Protein AF-0000000078449073 (afdb_homodimer)

Nearest PDB structures (foldseek):
  8bws-assembly1_K  TM=9.221E-01  e=4.649E-08  Saccharomyces cerevisiae S288C
  6eu2-assembly1_K  TM=9.081E-01  e=1.543E-07  Saccharomyces cerevisiae S288C
  8tvx-assembly1_K  TM=9.411E-01  e=9.979E-07  Saccharomyces cerevisiae
  7oqy-assembly1_L  TM=9.062E-01  e=1.393E-06  Sulfolobus acidocaldarius DSM 639
  2wb1-assembly1_L  TM=8.968E-01  e=6.897E-06  Saccharolobus shibatae

pLDDT: mean 88.58, std 10.98, range [42.53, 98.25]

Structure (mmCIF, N/CA/C/O backbone):
data_AF-0000000078449073-model_v1
#
loop_
_entity.id
_entity.type
_entity.pdbx_description
1 polymer 'RNA polymerase small subunit, putative'
#
loop_
_atom_site.group_PDB
_atom_site.id
_atom_site.type_symbol
_atom_site.label_atom_id
_atom_site.label_alt_id
_atom_site.label_comp_id
_atom_site.label_asym_id
_atom_site.label_entity_id
_atom_site.label_seq_id
_atom_site.pdbx_PDB_ins_code
_atom_site.Cartn_x
_atom_site.Cartn_y
_atom_site.Cartn_z
_atom_site.occupancy
_atom_site.B_iso_or_equiv
_atom_site.auth_seq_id
_atom_site.auth_comp_id
_atom_site.auth_asym_id
_atom_site.auth_atom_id
_atom_site.pdbx_PDB_model_num
ATOM 1 N N . MET A 1 1 ? 5.469 21.516 17.703 1 42.62 1 MET A N 1
ATOM 2 C CA . MET A 1 1 ? 4.168 22.062 17.312 1 42.62 1 MET A CA 1
ATOM 3 C C . MET A 1 1 ? 3.658 21.406 16.047 1 42.62 1 MET A C 1
ATOM 5 O O . MET A 1 1 ? 4.402 21.266 15.07 1 42.62 1 MET A O 1
ATOM 9 N N . SER A 1 2 ? 2.676 20.516 16.188 1 55.16 2 SER A N 1
ATOM 10 C CA . SER A 1 2 ? 2.01 19.812 15.094 1 55.16 2 SER A CA 1
ATOM 11 C C . SER A 1 2 ? 1.723 20.75 13.922 1 55.16 2 SER A C 1
ATOM 13 O O . SER A 1 2 ? 1.158 21.828 14.109 1 55.16 2 SER A O 1
ATOM 15 N N . ASP A 1 3 ? 2.572 20.734 12.914 1 66.94 3 ASP A N 1
ATOM 16 C CA . ASP A 1 3 ? 2.264 21.562 11.742 1 66.94 3 ASP A CA 1
ATOM 17 C C . ASP A 1 3 ? 0.777 21.484 11.406 1 66.94 3 ASP A C 1
ATOM 19 O O . ASP A 1 3 ? 0.223 20.406 11.219 1 66.94 3 ASP A O 1
ATOM 23 N N . SER A 1 4 ? 0.138 22.484 11.859 1 86.19 4 SER A N 1
ATOM 24 C CA . SER A 1 4 ? -1.3 22.609 11.641 1 86.19 4 SER A CA 1
ATOM 25 C C . SER A 1 4 ? -1.606 23 10.195 1 86.19 4 SER A C 1
ATOM 27 O O . SER A 1 4 ? -2.75 23.328 9.867 1 86.19 4 SER A O 1
ATOM 29 N N . SER A 1 5 ? -0.566 22.891 9.445 1 92.94 5 SER A N 1
ATOM 30 C CA . SE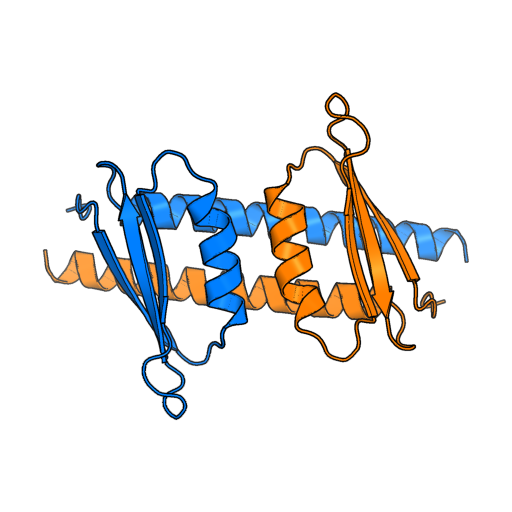R A 1 5 ? -0.738 23.344 8.07 1 92.94 5 SER A CA 1
ATOM 31 C C . SER A 1 5 ? -1.621 22.391 7.2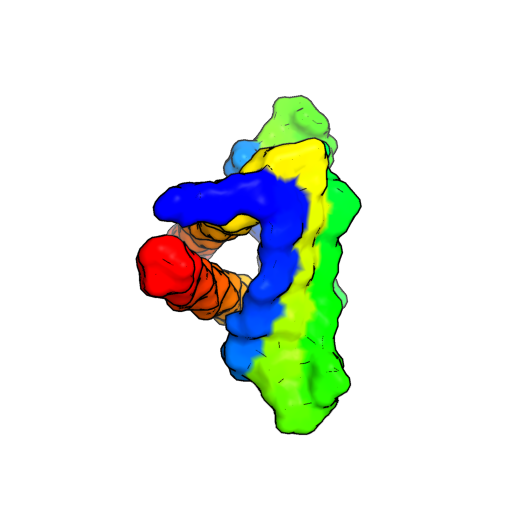73 1 92.94 5 SER A C 1
ATOM 33 O O . SER A 1 5 ? -1.45 21.172 7.348 1 92.94 5 SER A O 1
ATOM 35 N N . PRO A 1 6 ? -2.592 22.984 6.504 1 96.06 6 PRO A N 1
ATOM 36 C CA . PRO A 1 6 ? -3.404 22.156 5.617 1 96.06 6 PRO A CA 1
ATOM 37 C C . PRO A 1 6 ? -2.68 21.781 4.324 1 96.06 6 PRO A C 1
ATOM 39 O O . PRO A 1 6 ? -3.273 21.172 3.434 1 96.06 6 PRO A O 1
ATOM 42 N N . ASN A 1 7 ? -1.461 22.188 4.199 1 95.06 7 ASN A N 1
ATOM 43 C CA . ASN A 1 7 ? -0.63 21.906 3.029 1 95.06 7 ASN A CA 1
ATOM 44 C C . ASN A 1 7 ? 0.728 21.344 3.428 1 95.06 7 ASN A C 1
ATOM 46 O O . ASN A 1 7 ? 1.319 21.766 4.422 1 95.06 7 ASN A O 1
ATOM 50 N N . ILE A 1 8 ? 1.134 20.391 2.746 1 92.56 8 ILE A N 1
ATOM 51 C CA . ILE A 1 8 ? 2.5 19.906 2.898 1 92.56 8 ILE A CA 1
ATOM 52 C C . ILE A 1 8 ? 3.049 19.469 1.542 1 92.56 8 ILE A C 1
ATOM 54 O O . ILE A 1 8 ? 2.289 19.062 0.661 1 92.56 8 ILE A O 1
ATOM 58 N N . THR A 1 9 ? 4.336 19.656 1.316 1 91.5 9 THR A N 1
ATOM 59 C CA . THR A 1 9 ? 5.113 19.141 0.195 1 91.5 9 THR A CA 1
ATOM 60 C C . THR A 1 9 ? 6.398 18.484 0.687 1 91.5 9 THR A C 1
ATOM 62 O O . THR A 1 9 ? 7.059 19 1.596 1 91.5 9 THR A O 1
ATOM 65 N N . PHE A 1 10 ? 6.68 17.359 0.18 1 90.38 10 PHE A N 1
ATOM 66 C CA . PHE A 1 10 ? 7.914 16.672 0.528 1 90.38 10 PHE A CA 1
ATOM 67 C C . PHE A 1 10 ? 8.414 15.836 -0.645 1 90.38 10 PHE A C 1
ATOM 69 O O . PHE A 1 10 ? 7.691 15.625 -1.619 1 90.38 10 PHE A O 1
ATOM 76 N N . SER A 1 11 ? 9.688 15.406 -0.574 1 88.75 11 SER A N 1
ATOM 77 C CA . SER A 1 11 ? 10.312 14.68 -1.673 1 88.75 11 SER A CA 1
ATOM 78 C C . SER A 1 11 ? 10.688 13.266 -1.254 1 88.75 11 SER A C 1
ATOM 80 O O . SER A 1 11 ? 11 13.016 -0.086 1 88.75 11 SER A O 1
ATOM 82 N N . ILE A 1 12 ? 10.617 12.422 -2.182 1 88.19 12 ILE A N 1
ATOM 83 C CA . ILE A 1 12 ? 11.039 11.039 -2.002 1 88.19 12 ILE A CA 1
ATOM 84 C C . ILE A 1 12 ? 12.039 10.656 -3.096 1 88.19 12 ILE A C 1
ATOM 86 O O . ILE A 1 12 ? 11.844 10.992 -4.266 1 88.19 12 ILE A O 1
ATOM 90 N N . GLU A 1 13 ? 13.023 9.922 -2.619 1 82.06 13 GLU A N 1
ATOM 91 C CA . GLU A 1 13 ? 14.07 9.539 -3.559 1 82.06 13 GLU A CA 1
ATOM 92 C C . GLU A 1 13 ? 13.836 8.133 -4.105 1 82.06 13 GLU A C 1
ATOM 94 O O . GLU A 1 13 ? 13.312 7.266 -3.404 1 82.06 13 GLU A O 1
ATOM 99 N N . ASN A 1 14 ? 14.273 7.906 -5.414 1 72.12 14 ASN A N 1
ATOM 100 C CA . ASN A 1 14 ? 14.453 6.609 -6.059 1 72.12 14 ASN A CA 1
ATOM 101 C C . ASN A 1 14 ? 13.125 5.871 -6.215 1 72.12 14 ASN A C 1
ATOM 103 O O . ASN A 1 14 ? 13.055 4.656 -6.023 1 72.12 14 ASN A O 1
ATOM 107 N N . GLU A 1 15 ? 12.211 6.703 -6.324 1 67.56 15 GLU A N 1
ATOM 108 C CA . GLU A 1 15 ? 10.93 6.059 -6.617 1 67.56 15 GLU A CA 1
ATOM 109 C C . GLU A 1 15 ? 10.344 6.562 -7.934 1 67.56 15 GLU A C 1
ATOM 111 O O . GLU A 1 15 ? 10.68 7.66 -8.383 1 67.56 15 GLU A O 1
ATOM 116 N N . ASP A 1 16 ? 9.688 5.559 -8.578 1 76.69 16 ASP A N 1
ATOM 117 C CA . ASP A 1 16 ? 9.047 5.961 -9.828 1 76.69 16 ASP A CA 1
ATOM 118 C C . ASP A 1 16 ? 7.582 6.328 -9.594 1 76.69 16 ASP A C 1
ATOM 120 O O . ASP A 1 16 ? 7.18 6.609 -8.469 1 76.69 16 ASP A O 1
ATOM 124 N N . HIS A 1 17 ? 6.879 6.328 -10.711 1 87.06 17 HIS A N 1
ATOM 125 C CA . HIS A 1 17 ? 5.508 6.824 -10.781 1 87.06 17 HIS A CA 1
ATOM 126 C C . HIS A 1 17 ? 4.551 5.902 -10.031 1 87.06 17 HIS A C 1
ATOM 128 O O . HIS A 1 17 ? 3.496 6.34 -9.562 1 87.06 17 HIS A O 1
ATOM 134 N N . THR A 1 18 ? 5.043 4.703 -9.695 1 88.75 18 THR A N 1
ATOM 135 C CA . THR A 1 18 ? 4.156 3.734 -9.055 1 88.75 18 THR A CA 1
ATOM 136 C C . THR A 1 18 ? 3.826 4.16 -7.629 1 88.75 18 THR A C 1
ATOM 138 O O . THR A 1 18 ? 2.66 4.152 -7.23 1 88.75 18 THR A O 1
ATOM 141 N N . LEU A 1 19 ? 4.816 4.586 -6.867 1 91.69 19 LEU A N 1
ATOM 142 C CA . LEU A 1 19 ? 4.613 5.055 -5.5 1 91.69 19 LEU A CA 1
ATOM 143 C C . LEU A 1 19 ? 3.672 6.258 -5.477 1 91.69 19 LEU A C 1
ATOM 145 O O . LEU A 1 19 ? 2.746 6.309 -4.664 1 91.69 19 LEU A O 1
ATOM 149 N N . GLY A 1 20 ? 3.934 7.246 -6.312 1 92.69 20 GLY A N 1
ATOM 150 C CA . GLY A 1 20 ? 3.078 8.422 -6.406 1 92.69 20 GLY A CA 1
ATOM 151 C C . GLY A 1 20 ? 1.626 8.078 -6.684 1 92.69 20 GLY A C 1
ATOM 152 O O . GLY A 1 20 ? 0.722 8.633 -6.059 1 92.69 20 GLY A O 1
ATOM 153 N N . ASN A 1 21 ? 1.421 7.105 -7.629 1 93.38 21 ASN A N 1
ATOM 154 C CA . ASN A 1 21 ? 0.076 6.688 -8.008 1 93.38 21 ASN A CA 1
ATOM 155 C C . ASN A 1 21 ? -0.644 5.992 -6.855 1 93.38 21 ASN A C 1
ATOM 157 O O . ASN A 1 21 ? -1.841 6.199 -6.652 1 93.38 21 ASN A O 1
ATOM 161 N N . VAL A 1 22 ? 0.025 5.141 -6.133 1 94.94 22 VAL A N 1
ATOM 162 C CA . VAL A 1 22 ? -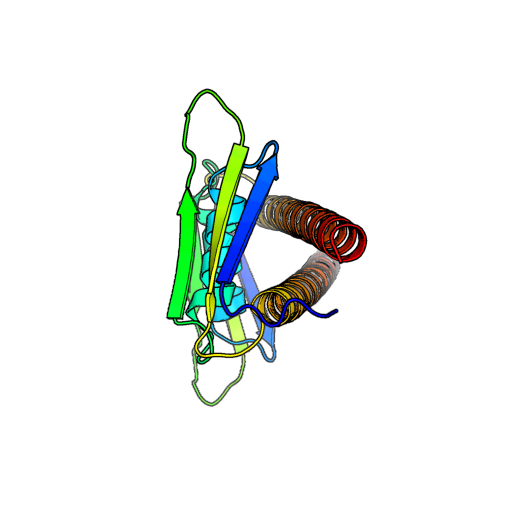0.558 4.453 -4.984 1 94.94 22 VAL A CA 1
ATOM 163 C C . VAL A 1 22 ? -1.034 5.477 -3.957 1 94.94 22 VAL A C 1
ATOM 165 O O . VAL A 1 22 ? -2.172 5.406 -3.486 1 94.94 22 VAL A O 1
ATOM 168 N N . LEU A 1 23 ? -0.193 6.41 -3.627 1 94.62 23 LEU A N 1
ATOM 169 C CA . LEU A 1 23 ? -0.534 7.441 -2.65 1 94.62 23 LEU A CA 1
ATOM 170 C C . LEU A 1 23 ? -1.722 8.273 -3.127 1 94.62 23 LEU A C 1
ATOM 172 O O . LEU A 1 23 ? -2.627 8.57 -2.348 1 94.62 23 LEU A O 1
ATOM 176 N N . ARG A 1 24 ? -1.622 8.664 -4.344 1 94.56 24 ARG A N 1
ATOM 177 C CA . ARG A 1 24 ? -2.723 9.445 -4.898 1 94.56 24 ARG A CA 1
ATOM 178 C C . ARG A 1 24 ? -4.047 8.695 -4.766 1 94.56 24 ARG A C 1
ATOM 180 O O . ARG A 1 24 ? -5.066 9.289 -4.41 1 94.56 24 ARG A O 1
ATOM 187 N N . THR A 1 25 ? -4.117 7.414 -5.016 1 94.44 25 THR A N 1
ATOM 188 C CA . THR A 1 25 ? -5.301 6.57 -4.906 1 94.44 25 THR A CA 1
ATOM 189 C C . THR A 1 25 ? -5.863 6.613 -3.488 1 94.44 25 THR A C 1
ATOM 191 O O . THR A 1 25 ? -7.082 6.668 -3.301 1 94.44 25 THR A O 1
ATOM 194 N N . LEU A 1 26 ? -5.023 6.594 -2.494 1 95.38 26 LEU A N 1
ATOM 195 C CA . LEU A 1 26 ? -5.449 6.617 -1.1 1 95.38 26 LEU A CA 1
ATOM 196 C C . LEU A 1 26 ? -6.035 7.977 -0.733 1 95.38 26 LEU A C 1
ATOM 198 O O . LEU A 1 26 ? -7.055 8.047 -0.043 1 95.38 26 LEU A O 1
ATOM 202 N N . LEU A 1 27 ? -5.41 9.023 -1.213 1 96.69 27 LEU A N 1
ATOM 203 C CA . LEU A 1 27 ? -5.711 10.375 -0.754 1 96.69 27 LEU A CA 1
ATOM 204 C C . LEU A 1 27 ? -6.953 10.922 -1.45 1 96.69 27 LEU A C 1
ATOM 206 O O . LEU A 1 27 ? -7.77 11.594 -0.825 1 96.69 27 LEU A O 1
ATOM 210 N N . VAL A 1 28 ? -7.125 10.625 -2.689 1 94.62 28 VAL A N 1
ATOM 211 C CA . VAL A 1 28 ? -8.203 11.211 -3.482 1 94.62 28 VAL A CA 1
ATOM 212 C C . VAL A 1 28 ? -9.547 10.633 -3.043 1 94.62 28 VAL A C 1
ATOM 214 O O . VAL A 1 28 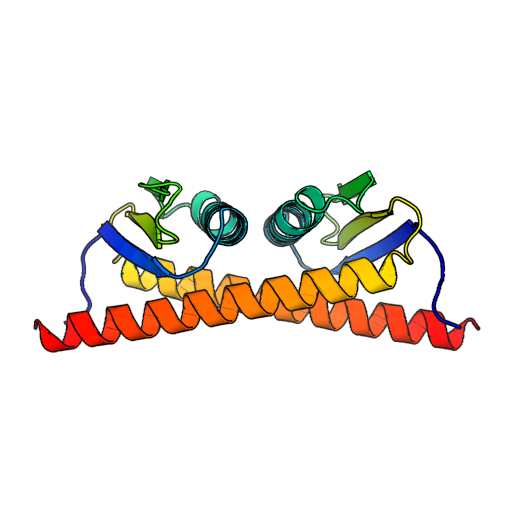? -10.594 11.211 -3.322 1 94.62 28 VAL A O 1
ATOM 217 N N . GLU A 1 29 ? -9.562 9.562 -2.393 1 90.88 29 GLU A N 1
ATOM 218 C CA . GLU A 1 29 ? -10.789 8.938 -1.911 1 90.88 29 GLU A CA 1
ATOM 219 C C . GLU A 1 29 ? -11.242 9.555 -0.592 1 90.88 29 GLU A C 1
ATOM 221 O O . GLU A 1 29 ? -12.328 9.25 -0.096 1 90.88 29 GLU A O 1
ATOM 226 N N . ARG A 1 30 ? -10.516 10.414 -0.013 1 95.12 30 ARG A N 1
ATOM 227 C CA . ARG A 1 30 ? -10.82 11.008 1.284 1 95.12 30 ARG A CA 1
ATOM 228 C C . ARG A 1 30 ? -11.617 12.305 1.121 1 95.12 30 ARG A C 1
ATOM 230 O O . ARG A 1 30 ? -11.328 13.102 0.228 1 95.12 30 ARG A O 1
ATOM 237 N N . ASP A 1 31 ? -12.547 12.477 1.969 1 96.31 31 ASP A N 1
ATOM 238 C CA . ASP A 1 31 ? -13.383 13.672 1.939 1 96.31 31 ASP A CA 1
ATOM 239 C C . ASP A 1 31 ? -12.641 14.883 2.508 1 96.31 31 ASP A C 1
ATOM 241 O O . ASP A 1 31 ? -13.023 16.031 2.262 1 96.31 31 ASP A O 1
ATOM 245 N N . ASP A 1 32 ? -11.586 14.688 3.273 1 97.38 32 ASP A N 1
ATOM 246 C CA . ASP A 1 32 ? -10.875 15.781 3.914 1 97.38 32 ASP A CA 1
ATOM 247 C C . ASP A 1 32 ? -9.664 16.219 3.08 1 97.38 32 ASP A C 1
ATOM 249 O O . ASP A 1 32 ? -8.828 17 3.543 1 97.38 32 ASP A O 1
ATOM 253 N N . VAL A 1 33 ? -9.609 15.766 1.832 1 98.12 33 VAL A N 1
ATOM 254 C CA . VAL A 1 33 ? -8.516 16.125 0.937 1 98.12 33 VAL A CA 1
ATOM 255 C C . VAL A 1 33 ? -9.047 16.953 -0.223 1 98.12 33 VAL A C 1
ATOM 257 O O . VAL A 1 33 ? -10.016 16.578 -0.881 1 98.12 33 VAL A O 1
ATOM 260 N N . VAL A 1 34 ? -8.477 18.141 -0.388 1 98 34 VAL A N 1
ATOM 261 C CA . VAL A 1 34 ? -8.82 19.031 -1.484 1 98 34 VAL A CA 1
ATOM 262 C C . VAL A 1 34 ? -8.008 18.672 -2.727 1 98 34 VAL A C 1
ATOM 264 O O . VAL A 1 34 ? -8.555 18.625 -3.834 1 98 34 VAL A O 1
ATOM 267 N N . PHE A 1 35 ? -6.746 18.422 -2.559 1 97.81 35 PHE A N 1
ATOM 268 C CA . PHE A 1 35 ? -5.828 18.125 -3.646 1 97.81 35 PHE A CA 1
ATOM 269 C C . PHE A 1 35 ? -4.738 17.156 -3.178 1 97.81 35 PHE A C 1
ATOM 271 O O . PHE A 1 35 ? -4.238 17.281 -2.057 1 97.81 35 PHE A O 1
ATOM 278 N N . ALA A 1 36 ? -4.398 16.188 -4.02 1 97.44 36 ALA A N 1
ATOM 279 C CA . ALA A 1 36 ? -3.238 15.32 -3.871 1 97.44 36 ALA A CA 1
ATOM 280 C C . ALA A 1 36 ? -2.604 15.016 -5.223 1 97.44 36 ALA A C 1
ATOM 282 O O . ALA A 1 36 ? -3.291 14.602 -6.16 1 97.44 36 ALA A O 1
ATOM 283 N N . GLY A 1 37 ? -1.318 15.234 -5.348 1 94.88 37 GLY A N 1
ATOM 284 C CA . GLY A 1 37 ? -0.605 14.969 -6.586 1 94.88 37 GLY A CA 1
ATOM 285 C C . GLY A 1 37 ? 0.881 14.742 -6.383 1 94.88 37 GLY A C 1
ATOM 286 O O . GLY A 1 37 ? 1.379 14.828 -5.262 1 94.88 37 GLY A O 1
ATOM 287 N N . TYR A 1 38 ? 1.47 14.211 -7.422 1 93.31 38 TYR A N 1
ATOM 288 C CA . TYR A 1 38 ? 2.918 14.047 -7.434 1 93.31 38 TYR A CA 1
ATOM 289 C C . TYR A 1 38 ? 3.51 14.477 -8.766 1 93.31 38 TYR A C 1
ATOM 291 O O . TYR A 1 38 ? 2.803 14.539 -9.773 1 93.31 38 TYR A O 1
ATOM 299 N N . SER A 1 39 ? 4.738 14.859 -8.672 1 90 39 SER A N 1
ATOM 300 C CA . SER A 1 39 ? 5.465 15.266 -9.867 1 90 39 SER A CA 1
ATOM 301 C C . SER A 1 39 ? 6.902 14.75 -9.844 1 90 39 SER A C 1
ATOM 303 O O . SER A 1 39 ? 7.453 14.492 -8.773 1 90 39 SER A O 1
ATOM 305 N N . VAL A 1 40 ? 7.379 14.461 -11.07 1 85.06 40 VAL A N 1
ATOM 306 C CA . VAL A 1 40 ? 8.781 14.133 -11.289 1 85.06 40 VAL A CA 1
ATOM 307 C C . VAL A 1 40 ? 9.453 15.227 -12.117 1 85.06 40 VAL A C 1
ATOM 309 O O . VAL A 1 40 ? 9.398 15.203 -13.352 1 85.06 40 VAL A O 1
ATOM 312 N N . PRO A 1 41 ? 9.961 16.172 -11.414 1 79.06 41 PRO A N 1
ATOM 313 C CA . PRO A 1 41 ? 10.438 17.375 -12.102 1 79.06 41 PRO A CA 1
ATOM 314 C C . PRO A 1 41 ? 11.461 17.062 -13.188 1 79.06 41 PRO A C 1
ATOM 316 O O . PRO A 1 41 ? 11.531 17.766 -14.195 1 79.06 41 PRO A O 1
ATOM 319 N N . HIS A 1 42 ? 12.367 16.109 -12.914 1 77.88 42 HIS A N 1
ATOM 320 C CA . HIS A 1 42 ? 13.367 15.828 -13.938 1 77.88 42 HIS A CA 1
ATOM 321 C C . HIS A 1 42 ? 13.508 14.328 -14.164 1 77.88 42 HIS A C 1
ATOM 323 O O . HIS A 1 42 ? 13.703 13.562 -13.219 1 77.88 42 HIS A O 1
ATOM 329 N N . PRO A 1 43 ? 13.398 13.961 -15.438 1 67.69 43 PRO A N 1
ATOM 330 C CA . PRO A 1 43 ? 13.539 12.539 -15.758 1 67.69 43 PRO A CA 1
ATOM 331 C C . PRO A 1 43 ? 14.875 11.961 -15.305 1 67.69 43 PRO A C 1
ATOM 333 O O . PRO A 1 43 ? 14.984 10.758 -15.055 1 67.69 43 PRO A O 1
ATOM 336 N N . MET A 1 44 ? 15.75 12.906 -15.219 1 74.81 44 MET A N 1
ATOM 337 C CA . MET A 1 44 ? 17.094 12.43 -14.883 1 74.81 44 MET A CA 1
ATOM 338 C C . MET A 1 44 ? 17.297 12.422 -13.375 1 74.81 44 MET A C 1
ATOM 340 O O . MET A 1 44 ? 18.312 11.906 -12.891 1 74.81 44 MET A O 1
ATOM 344 N N . GLN A 1 45 ? 16.484 13.102 -12.75 1 68.5 45 GLN A N 1
ATOM 345 C CA . GLN A 1 45 ? 16.562 13.102 -11.297 1 68.5 45 GLN A CA 1
ATOM 346 C C . GLN A 1 45 ? 15.492 12.211 -10.68 1 68.5 45 GLN A C 1
ATOM 348 O O . GLN A 1 45 ? 14.297 12.484 -10.805 1 68.5 45 GLN A O 1
ATOM 353 N N . PRO A 1 46 ? 15.969 11.195 -10.031 1 73.81 46 PRO A N 1
ATOM 354 C CA . PRO A 1 46 ? 15.016 10.227 -9.492 1 73.81 46 PRO A CA 1
ATOM 355 C C . PRO A 1 46 ? 14.312 10.719 -8.227 1 73.81 46 PRO A C 1
ATOM 357 O O . PRO A 1 46 ? 14.398 10.086 -7.18 1 73.81 46 PRO A O 1
ATOM 360 N N . GLU A 1 47 ? 13.969 12.031 -8.219 1 81.69 47 GLU A N 1
ATOM 361 C CA . GLU A 1 47 ? 13.211 12.5 -7.062 1 81.69 47 GLU A CA 1
ATOM 362 C C . GLU A 1 47 ? 11.758 12.789 -7.43 1 81.69 47 GLU A C 1
ATOM 364 O O . GLU A 1 47 ? 11.477 13.32 -8.508 1 81.69 47 GLU A O 1
ATOM 369 N N . MET A 1 48 ? 10.867 12.375 -6.547 1 89.31 48 MET A N 1
ATOM 370 C CA . MET A 1 48 ? 9.438 12.633 -6.699 1 89.31 48 MET A CA 1
ATOM 371 C C . MET A 1 48 ? 8.938 13.586 -5.617 1 89.31 48 MET A C 1
ATOM 373 O O . MET A 1 48 ? 9.234 13.398 -4.434 1 89.31 48 MET A O 1
ATOM 377 N N . ASN A 1 49 ? 8.281 14.68 -6.098 1 90.69 49 ASN A N 1
ATOM 378 C CA . ASN A 1 49 ? 7.656 15.602 -5.156 1 90.69 49 ASN A CA 1
ATOM 379 C C . ASN A 1 49 ? 6.18 15.273 -4.949 1 90.69 49 ASN A C 1
ATOM 381 O O . ASN A 1 49 ? 5.445 15.062 -5.918 1 90.69 49 ASN A O 1
ATOM 385 N N . ILE A 1 50 ? 5.84 15.195 -3.625 1 93.69 50 ILE A N 1
ATOM 386 C CA . ILE A 1 50 ? 4.461 14.898 -3.256 1 93.69 50 ILE A CA 1
ATOM 387 C C . ILE A 1 50 ? 3.826 16.125 -2.605 1 93.69 50 ILE A C 1
ATOM 389 O O . ILE A 1 50 ? 4.426 16.75 -1.727 1 93.69 50 ILE A O 1
ATOM 393 N N . ARG A 1 51 ? 2.629 16.484 -3.115 1 95 51 ARG A N 1
ATOM 394 C CA . ARG A 1 51 ? 1.876 17.609 -2.572 1 95 51 ARG A CA 1
ATOM 395 C C . ARG A 1 51 ? 0.5 17.172 -2.088 1 95 51 ARG A C 1
ATOM 397 O O . ARG A 1 51 ? -0.199 16.438 -2.783 1 95 51 ARG A O 1
ATOM 404 N N . ILE A 1 52 ? 0.152 17.609 -0.889 1 97.06 52 ILE A N 1
ATOM 405 C CA . ILE A 1 52 ? -1.146 17.297 -0.294 1 97.06 52 ILE A CA 1
ATOM 406 C C . ILE A 1 52 ? -1.778 18.578 0.241 1 97.06 52 ILE A C 1
ATOM 408 O O . ILE A 1 52 ? -1.115 19.375 0.915 1 97.06 52 ILE A O 1
ATOM 412 N N . GLN A 1 53 ? -2.996 18.797 -0.119 1 98.25 53 GLN A N 1
ATOM 413 C CA . GLN A 1 53 ? -3.801 19.891 0.417 1 98.25 53 GLN A CA 1
ATOM 414 C C . GLN A 1 53 ? -5.102 19.359 1.024 1 98.25 53 GLN A C 1
ATOM 416 O O . GLN A 1 53 ? -5.809 18.578 0.402 1 98.25 53 GLN A O 1
ATOM 421 N N . THR A 1 54 ? -5.359 19.797 2.297 1 98.06 54 THR A N 1
ATOM 422 C CA . THR A 1 54 ? -6.551 19.312 2.99 1 98.06 54 THR A CA 1
ATOM 423 C C . THR A 1 54 ? -7.594 20.438 3.1 1 98.06 54 THR A C 1
ATOM 425 O O . THR A 1 54 ? -7.355 21.562 2.662 1 98.06 54 THR A O 1
ATOM 428 N N . THR A 1 55 ? -8.859 20.078 3.578 1 98.06 55 THR A N 1
ATOM 429 C CA . THR A 1 55 ? -9.953 21.031 3.783 1 98.06 55 THR A CA 1
ATOM 430 C C . THR A 1 55 ? -9.742 21.828 5.062 1 98.06 55 THR A C 1
ATOM 432 O O . THR A 1 55 ? -10.516 22.734 5.371 1 9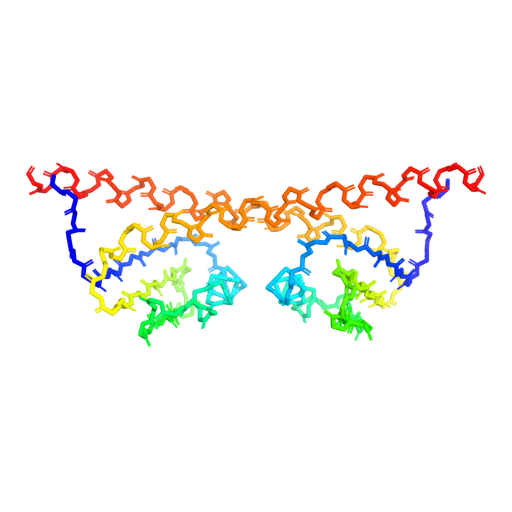8.06 55 THR A O 1
ATOM 435 N N . GLY A 1 56 ? -8.727 21.609 5.816 1 97 56 GLY A N 1
ATOM 436 C CA . GLY A 1 56 ? -8.477 22.344 7.055 1 97 56 GLY A CA 1
ATOM 437 C C . GLY A 1 56 ? -7.645 21.562 8.047 1 97 56 GLY A C 1
ATOM 438 O O . GLY A 1 56 ? -6.859 22.141 8.805 1 97 56 GLY A O 1
ATOM 439 N N . GLN A 1 57 ? -7.742 20.234 8.055 1 95.44 57 GLN A N 1
ATOM 440 C CA . GLN A 1 57 ? -6.973 19.375 8.945 1 95.44 57 GLN A CA 1
ATOM 441 C C . GLN A 1 57 ? -5.484 19.438 8.617 1 95.44 57 GLN A C 1
ATOM 443 O O . GLN A 1 57 ? -5.105 19.594 7.453 1 95.44 57 GLN A O 1
ATOM 448 N N . PRO A 1 58 ? -4.672 19.328 9.688 1 95.25 58 PRO A N 1
ATOM 449 C CA . PRO A 1 58 ? -3.238 19.281 9.391 1 95.25 58 PRO A CA 1
ATOM 450 C C . PRO A 1 58 ? -2.885 18.203 8.359 1 95.25 58 PRO A C 1
ATOM 452 O O . PRO A 1 58 ? -3.227 17.031 8.539 1 95.25 58 PRO A O 1
ATOM 455 N N . ALA A 1 59 ? -2.221 18.594 7.305 1 95.44 59 ALA A N 1
ATOM 456 C CA . ALA A 1 59 ? -1.906 17.703 6.195 1 95.44 59 ALA A CA 1
ATOM 457 C C . ALA A 1 59 ? -1.021 16.547 6.66 1 95.44 59 ALA A C 1
ATOM 459 O O . ALA A 1 59 ? -1.136 15.43 6.156 1 95.44 59 ALA A O 1
ATOM 460 N N . VAL A 1 60 ? -0.164 16.812 7.594 1 94.06 60 VAL A N 1
ATOM 461 C CA . VAL A 1 60 ? 0.735 15.781 8.117 1 94.06 60 VAL A CA 1
ATOM 462 C C . VAL A 1 60 ? -0.075 14.68 8.789 1 94.06 60 VAL A C 1
ATOM 464 O O . VAL A 1 60 ? 0.276 13.5 8.695 1 94.06 60 VAL A O 1
ATOM 467 N N . GLU A 1 61 ? -1.088 15.008 9.438 1 94.75 61 GLU A N 1
ATOM 468 C CA . GLU A 1 61 ? -1.952 14.023 10.078 1 94.75 61 GLU A CA 1
ATOM 469 C C . GLU A 1 61 ? -2.711 13.195 9.047 1 94.75 61 GLU A C 1
ATOM 471 O O . GLU A 1 61 ? -2.859 11.984 9.203 1 94.75 61 GLU A O 1
ATOM 476 N N . VAL A 1 62 ? -3.18 13.844 8.078 1 96.25 62 VAL A N 1
ATOM 477 C CA . VAL A 1 62 ? -3.879 13.172 6.988 1 96.25 62 VAL A CA 1
ATOM 478 C C . VAL A 1 62 ? -2.934 12.188 6.305 1 96.25 62 VAL A C 1
ATOM 480 O O . VAL A 1 62 ? -3.322 11.055 5.988 1 96.25 62 VAL A O 1
ATOM 483 N N . PHE A 1 63 ? -1.678 12.617 6.102 1 95.88 63 PHE A N 1
ATOM 484 C CA . PHE A 1 63 ? -0.662 11.742 5.527 1 95.88 63 PHE A CA 1
ATOM 485 C C . PHE A 1 63 ? -0.42 10.531 6.422 1 95.88 63 PHE A C 1
ATOM 487 O O . PHE A 1 63 ? -0.396 9.398 5.945 1 95.88 63 PHE A O 1
ATOM 494 N N . SER A 1 64 ? -0.319 10.781 7.648 1 96 64 SER A N 1
ATOM 495 C CA . SER A 1 64 ? -0.09 9.711 8.609 1 96 64 SER A CA 1
ATOM 496 C C . SER A 1 64 ? -1.234 8.703 8.602 1 96 64 SER A C 1
ATOM 498 O O . SER A 1 64 ? -1.002 7.492 8.602 1 96 64 SER A O 1
ATOM 500 N N . GLN A 1 65 ? -2.42 9.141 8.617 1 96.25 65 GLN A N 1
ATOM 501 C CA . GLN A 1 65 ? -3.59 8.266 8.57 1 96.25 65 GLN A CA 1
ATOM 502 C C . GLN A 1 65 ? -3.613 7.453 7.277 1 96.25 65 GLN A C 1
ATOM 504 O O . GLN A 1 65 ? -3.934 6.262 7.297 1 96.25 65 GLN A O 1
ATOM 509 N N . SER A 1 66 ? -3.293 8.094 6.137 1 96.25 66 SER A N 1
ATOM 510 C CA . SER A 1 66 ? -3.268 7.418 4.844 1 96.25 66 SER A CA 1
ATOM 511 C C . SER A 1 66 ? -2.186 6.344 4.805 1 96.25 66 SER A C 1
ATOM 513 O O . SER A 1 66 ? -2.369 5.293 4.188 1 96.25 66 SER A O 1
ATOM 515 N N . LEU A 1 67 ? -1.077 6.594 5.418 1 95.62 67 LEU A N 1
ATOM 516 C CA . LEU A 1 67 ? -0.034 5.582 5.547 1 95.62 67 LEU A CA 1
ATOM 517 C C . LEU A 1 67 ? -0.533 4.387 6.352 1 95.62 67 LEU A C 1
ATOM 519 O O . LEU A 1 67 ? -0.248 3.236 6.008 1 95.62 67 LEU A O 1
ATOM 523 N N . GLY A 1 68 ? -1.21 4.648 7.434 1 96.06 68 GLY A N 1
ATOM 524 C CA . GLY A 1 68 ? -1.841 3.58 8.195 1 96.06 68 GLY A CA 1
ATOM 525 C C . GLY A 1 68 ? -2.787 2.736 7.359 1 96.06 68 GLY A C 1
ATOM 526 O O . GLY A 1 68 ? -2.785 1.509 7.465 1 96.06 68 GLY A O 1
ATOM 527 N N . ASP A 1 69 ? -3.615 3.42 6.566 1 95.06 69 ASP A N 1
ATOM 528 C CA . ASP A 1 69 ? -4.52 2.723 5.656 1 95.06 69 ASP A CA 1
ATOM 529 C C . ASP A 1 69 ? -3.746 1.824 4.695 1 95.06 69 ASP A C 1
ATOM 531 O O . ASP A 1 69 ? -4.168 0.7 4.414 1 95.06 69 ASP A O 1
ATOM 535 N N . LEU A 1 70 ? -2.688 2.336 4.16 1 95.94 70 LEU A N 1
ATOM 536 C CA . LEU A 1 70 ? -1.861 1.565 3.238 1 95.94 70 LEU A CA 1
ATOM 537 C C . LEU A 1 70 ? -1.298 0.323 3.92 1 95.94 70 LEU A C 1
ATOM 539 O O . LEU A 1 70 ? -1.269 -0.757 3.324 1 95.94 70 LEU A O 1
ATOM 543 N N . VAL A 1 71 ? -0.836 0.417 5.137 1 95.81 71 VAL A N 1
ATOM 544 C CA . VAL A 1 71 ? -0.323 -0.713 5.902 1 95.81 71 VAL A CA 1
ATOM 545 C C . VAL A 1 71 ? -1.424 -1.755 6.09 1 95.81 71 VAL A C 1
ATOM 547 O O . VAL A 1 71 ? -1.183 -2.955 5.941 1 95.81 71 VAL A O 1
ATOM 550 N N . GLU A 1 72 ? -2.566 -1.352 6.402 1 94.81 72 GLU A N 1
ATOM 551 C CA . GLU A 1 72 ? -3.695 -2.264 6.562 1 94.81 72 GLU A CA 1
ATOM 552 C C . GLU A 1 72 ? -4.004 -2.992 5.262 1 94.81 72 GLU A C 1
ATOM 554 O O . GLU A 1 72 ? -4.32 -4.184 5.27 1 94.81 72 GLU A O 1
ATOM 559 N N . ILE A 1 73 ? -4.02 -2.223 4.195 1 94.19 73 ILE A N 1
ATOM 560 C CA . ILE A 1 73 ? -4.219 -2.826 2.883 1 94.19 73 ILE A CA 1
ATOM 561 C C . ILE A 1 73 ? -3.154 -3.893 2.639 1 94.19 73 ILE A C 1
ATOM 563 O O . ILE A 1 73 ? -3.471 -5.012 2.229 1 94.19 73 ILE A O 1
ATOM 567 N N . CYS A 1 74 ? -1.971 -3.58 2.82 1 94.12 74 CYS A N 1
ATOM 568 C CA . CYS A 1 74 ? -0.862 -4.512 2.652 1 94.12 74 CYS A CA 1
ATOM 569 C C . CYS A 1 74 ? -1.071 -5.766 3.494 1 94.12 74 CYS A C 1
ATOM 571 O O . CYS A 1 74 ? -0.839 -6.879 3.023 1 94.12 74 CYS A O 1
ATOM 573 N N . ASP A 1 75 ? -1.417 -5.605 4.773 1 94.5 75 ASP A N 1
ATOM 574 C CA . ASP A 1 75 ? -1.67 -6.738 5.66 1 94.5 75 ASP A CA 1
ATOM 575 C C . ASP A 1 75 ? -2.789 -7.621 5.117 1 94.5 75 ASP A C 1
ATOM 577 O O . ASP A 1 75 ? -2.674 -8.852 5.125 1 94.5 75 ASP A O 1
ATOM 581 N N . THR A 1 76 ? -3.859 -7.043 4.727 1 94.69 76 THR A N 1
ATOM 582 C CA . THR A 1 76 ? -5.004 -7.773 4.191 1 94.69 76 THR A CA 1
ATOM 583 C C . THR A 1 76 ? -4.598 -8.602 2.973 1 94.69 76 THR A C 1
ATOM 585 O O . THR A 1 76 ? -4.957 -9.773 2.863 1 94.69 76 THR A O 1
ATOM 588 N N . LEU A 1 77 ? -3.832 -7.969 2.008 1 94 77 LEU A N 1
ATOM 589 C CA . LEU A 1 77 ? -3.375 -8.656 0.806 1 94 77 LEU A CA 1
ATOM 590 C C . LEU A 1 77 ? -2.42 -9.789 1.159 1 94 77 LEU A C 1
ATOM 592 O O . LEU A 1 77 ? -2.467 -10.859 0.549 1 94 77 LEU A O 1
ATOM 596 N N . THR A 1 78 ? -1.553 -9.555 2.074 1 94.19 78 THR A N 1
ATOM 597 C CA . THR A 1 78 ? -0.618 -10.578 2.527 1 94.19 78 THR A CA 1
ATOM 598 C C . THR A 1 78 ? -1.365 -11.773 3.111 1 94.19 78 THR A C 1
ATOM 600 O O . THR A 1 78 ? -1.036 -12.93 2.816 1 94.19 78 THR A O 1
ATOM 603 N N . ASP A 1 79 ? -2.354 -11.508 3.883 1 93.88 79 ASP A N 1
ATOM 604 C CA . ASP A 1 79 ? -3.172 -12.57 4.465 1 93.88 79 ASP A CA 1
ATOM 605 C C . ASP A 1 79 ? -3.912 -13.352 3.381 1 93.88 79 ASP A C 1
ATOM 607 O O . ASP A 1 79 ? -4.008 -14.578 3.451 1 93.88 79 ASP A O 1
ATOM 611 N N . ALA A 1 80 ? -4.477 -12.664 2.426 1 88.44 80 ALA A N 1
ATOM 612 C CA . ALA A 1 80 ? -5.168 -13.297 1.305 1 88.44 80 ALA A CA 1
ATOM 613 C C . ALA A 1 80 ? -4.223 -14.195 0.511 1 88.44 80 ALA A C 1
ATOM 615 O O . ALA A 1 80 ? -4.613 -15.273 0.066 1 88.44 80 ALA A O 1
ATOM 616 N N . PHE A 1 81 ? -3.039 -13.781 0.398 1 91.12 81 PHE A N 1
ATOM 617 C CA . PHE A 1 81 ? -2.027 -14.57 -0.301 1 91.12 81 PHE A CA 1
ATOM 618 C C . PHE A 1 81 ? -1.715 -15.852 0.46 1 91.12 81 PHE A C 1
ATOM 620 O O . PHE A 1 81 ? -1.645 -16.922 -0.133 1 91.12 81 PHE A O 1
ATOM 627 N N . LYS A 1 82 ? -1.508 -15.711 1.627 1 92.31 82 LYS A N 1
ATOM 628 C CA . LYS A 1 82 ? -1.216 -16.875 2.457 1 92.31 82 LYS A CA 1
ATOM 629 C C . LYS A 1 82 ? -2.352 -17.891 2.393 1 92.31 82 LYS A C 1
ATOM 631 O O . LYS A 1 82 ? -2.105 -19.094 2.285 1 92.31 82 LYS A O 1
ATOM 636 N N . LYS A 1 83 ? -3.514 -17.406 2.457 1 88.31 83 LYS A N 1
ATOM 637 C CA . LYS A 1 83 ? -4.684 -18.281 2.371 1 88.31 83 LYS A CA 1
ATOM 638 C C . LYS A 1 83 ? -4.734 -19 1.025 1 88.31 83 LYS A C 1
ATOM 640 O O . LYS A 1 83 ? -5.027 -20.188 0.965 1 88.31 83 LYS A O 1
ATOM 645 N N . ALA A 1 84 ? -4.473 -18.266 -0.022 1 81.25 84 ALA A N 1
ATOM 646 C CA . ALA A 1 84 ? -4.473 -18.828 -1.368 1 81.25 84 ALA A CA 1
ATOM 647 C C . ALA A 1 84 ? -3.402 -19.906 -1.512 1 81.25 84 ALA A C 1
ATOM 649 O O . ALA A 1 84 ? -3.633 -20.938 -2.146 1 81.25 84 ALA A O 1
ATOM 650 N N . MET A 1 85 ? -2.291 -19.672 -0.968 1 86.88 85 MET A N 1
ATOM 651 C CA . MET A 1 85 ? -1.192 -20.641 -1.029 1 86.88 85 MET A CA 1
ATOM 652 C C . MET A 1 85 ? -1.521 -21.891 -0.23 1 86.88 85 MET A C 1
ATOM 654 O O . MET A 1 85 ? -1.199 -23 -0.652 1 86.88 85 MET A O 1
ATOM 658 N N . ASP A 1 86 ? -2.143 -21.672 0.833 1 87.06 86 ASP A N 1
ATOM 659 C CA . ASP A 1 86 ? -2.533 -22.812 1.669 1 87.06 86 ASP A CA 1
ATOM 660 C C . ASP A 1 86 ? -3.564 -23.688 0.962 1 87.06 86 ASP A C 1
ATOM 662 O O . ASP A 1 86 ? -3.496 -24.906 1.036 1 87.06 86 ASP A O 1
ATOM 666 N N . GLU A 1 87 ? -4.469 -23.047 0.332 1 80.44 87 GLU A N 1
ATOM 667 C CA . GLU A 1 87 ? -5.508 -23.766 -0.392 1 80.44 87 GLU A CA 1
ATOM 668 C C . GLU A 1 87 ? -4.926 -24.516 -1.594 1 80.44 87 GLU A C 1
ATOM 670 O O . GLU A 1 87 ? -5.363 -25.609 -1.92 1 80.44 87 GLU A O 1
ATOM 675 N N . ALA A 1 88 ? -4.031 -23.969 -2.256 1 78.12 88 ALA A N 1
ATOM 676 C CA . ALA A 1 88 ? -3.379 -24.578 -3.404 1 78.12 88 ALA A CA 1
ATOM 677 C C . ALA A 1 88 ? -2.535 -25.781 -2.975 1 78.12 88 ALA A C 1
ATOM 679 O O . ALA A 1 88 ? -2.455 -26.781 -3.691 1 78.12 88 ALA A O 1
ATOM 680 N N . MET A 1 89 ? -1.935 -25.672 -1.9 1 78 89 MET A N 1
ATOM 681 C CA . MET A 1 89 ? -1.103 -26.766 -1.414 1 78 89 MET A CA 1
ATOM 682 C C . MET A 1 89 ? -1.961 -27.953 -0.964 1 78 89 MET A C 1
ATOM 684 O O . MET A 1 89 ? -1.515 -29.094 -0.997 1 78 89 MET A O 1
ATOM 688 N N . LEU A 1 90 ? -3.096 -27.641 -0.525 1 74.5 90 LEU A N 1
ATOM 689 C CA . LEU A 1 90 ? -3.994 -28.703 -0.059 1 74.5 90 LEU A CA 1
ATOM 690 C C . LEU A 1 90 ? -4.625 -29.438 -1.235 1 74.5 90 LEU A C 1
ATOM 692 O O . LEU A 1 90 ? -4.914 -30.625 -1.139 1 74.5 90 LEU A O 1
ATOM 696 N N . THR A 1 91 ? -4.883 -28.781 -2.277 1 62.94 91 THR A N 1
ATOM 697 C CA . THR A 1 91 ? -5.547 -29.406 -3.418 1 62.94 91 THR A CA 1
ATOM 698 C C . THR A 1 91 ? -4.547 -30.156 -4.281 1 62.94 91 THR A C 1
ATOM 700 O O . THR A 1 91 ? -4.938 -30.984 -5.113 1 62.94 91 THR A O 1
ATOM 703 N N . ASP A 1 92 ? -3.318 -29.906 -4.195 1 54.53 92 ASP A N 1
ATOM 704 C CA . ASP A 1 92 ? -2.354 -30.781 -4.848 1 54.53 92 ASP A CA 1
ATOM 705 C C . ASP A 1 92 ? -2.059 -32 -3.988 1 54.53 92 ASP A C 1
ATOM 707 O O . ASP A 1 92 ? -1.986 -31.906 -2.762 1 54.53 92 ASP A O 1
ATOM 711 N N . MET B 1 1 ? 2.809 -28.141 -5.598 1 42.53 1 MET B N 1
ATOM 712 C CA . MET B 1 1 ? 3.076 -27.812 -6.992 1 42.53 1 MET B CA 1
ATOM 713 C C . MET B 1 1 ? 2.672 -26.375 -7.297 1 42.53 1 MET B C 1
ATOM 715 O O . MET B 1 1 ? 1.578 -25.938 -6.93 1 42.53 1 MET B O 1
ATOM 719 N N . SER B 1 2 ? 3.656 -25.5 -7.426 1 54.84 2 SER B N 1
ATOM 720 C CA . SER B 1 2 ? 3.502 -24.094 -7.785 1 54.84 2 SER B CA 1
ATOM 721 C C . SER B 1 2 ? 2.475 -23.906 -8.898 1 54.84 2 SER B C 1
ATOM 723 O O . SER B 1 2 ? 2.557 -24.578 -9.938 1 54.84 2 SER B O 1
ATOM 725 N N . ASP B 1 3 ? 1.233 -23.594 -8.555 1 66.94 3 ASP B N 1
ATOM 726 C CA . ASP B 1 3 ? 0.262 -23.328 -9.609 1 66.94 3 ASP B CA 1
ATOM 727 C C . ASP B 1 3 ? 0.892 -22.516 -10.75 1 66.94 3 ASP B C 1
ATOM 729 O O . ASP B 1 3 ? 1.444 -21.438 -10.516 1 66.94 3 ASP B O 1
ATOM 733 N N . SER B 1 4 ? 1.267 -23.266 -11.711 1 85.88 4 SER B N 1
ATOM 734 C CA . SER B 1 4 ? 1.882 -22.688 -12.898 1 85.88 4 SER B CA 1
ATOM 735 C C . SER B 1 4 ? 0.857 -21.922 -13.734 1 85.88 4 SER B C 1
ATOM 737 O O . SER B 1 4 ? 1.145 -21.531 -14.867 1 85.88 4 SER B O 1
ATOM 739 N N . SER B 1 5 ? -0.242 -21.734 -13.094 1 92.94 5 SER B N 1
ATOM 740 C CA . SER B 1 5 ? -1.318 -21.125 -13.859 1 92.94 5 SER B CA 1
ATOM 741 C C . SER B 1 5 ? -1.046 -19.641 -14.102 1 92.94 5 SER B C 1
ATOM 743 O O . SER B 1 5 ? -0.644 -18.922 -13.188 1 92.94 5 SER B O 1
ATOM 745 N N . PRO B 1 6 ? -1.293 -19.203 -15.383 1 96.06 6 PRO B N 1
ATOM 746 C CA . PRO B 1 6 ? -1.167 -17.781 -15.672 1 96.06 6 PRO B CA 1
ATOM 747 C C . PRO B 1 6 ? -2.393 -16.984 -15.234 1 96.06 6 PRO B C 1
ATOM 749 O O . PRO B 1 6 ? -2.48 -15.781 -15.516 1 96.06 6 PRO B O 1
ATOM 752 N N . ASN B 1 7 ? -3.322 -17.625 -14.602 1 95.12 7 ASN B N 1
ATOM 753 C CA . ASN B 1 7 ? -4.555 -17.016 -14.125 1 95.12 7 ASN B CA 1
ATOM 754 C C . ASN B 1 7 ? -4.828 -17.359 -12.664 1 95.12 7 ASN B C 1
ATOM 756 O O . ASN B 1 7 ? -4.586 -18.5 -12.242 1 95.12 7 ASN B O 1
ATOM 760 N N . ILE B 1 8 ? -5.234 -16.438 -11.961 1 92.75 8 ILE B N 1
ATOM 761 C CA . ILE B 1 8 ? -5.727 -16.688 -10.617 1 92.75 8 ILE B CA 1
ATOM 762 C C . ILE B 1 8 ? -6.875 -15.742 -10.297 1 92.75 8 ILE B C 1
ATOM 764 O O . ILE B 1 8 ? -6.938 -14.633 -10.82 1 92.75 8 ILE B O 1
ATOM 768 N N . THR B 1 9 ? -7.84 -16.203 -9.539 1 91.62 9 THR B N 1
ATOM 769 C CA . THR B 1 9 ? -8.922 -15.43 -8.93 1 91.62 9 THR B CA 1
ATOM 770 C C . THR B 1 9 ? -9.055 -15.758 -7.445 1 91.62 9 THR B C 1
ATOM 772 O O . THR B 1 9 ? -8.953 -16.922 -7.051 1 91.62 9 THR B O 1
ATOM 775 N N . PHE B 1 10 ? -9.18 -14.766 -6.664 1 90.44 10 PHE B N 1
ATOM 776 C CA . PHE B 1 10 ? -9.383 -14.961 -5.234 1 90.44 10 PHE B CA 1
ATOM 777 C C . PHE B 1 10 ? -10.227 -13.836 -4.648 1 90.44 10 PHE B C 1
ATOM 779 O O . PHE B 1 10 ? -10.453 -12.812 -5.301 1 90.44 10 PHE B O 1
ATOM 786 N N . SER B 1 11 ? -10.742 -14.047 -3.436 1 88.69 11 SER B N 1
ATOM 787 C CA . SER B 1 11 ? -11.641 -13.086 -2.803 1 88.69 11 SER B CA 1
ATOM 788 C C . SER B 1 11 ? -11.031 -12.516 -1.525 1 88.69 11 SER B C 1
ATOM 790 O O . SER B 1 11 ? -10.266 -13.195 -0.841 1 88.69 11 SER B O 1
ATOM 792 N N . ILE B 1 12 ? -11.375 -11.328 -1.286 1 88 12 ILE B N 1
ATOM 793 C CA . ILE B 1 12 ? -10.984 -10.648 -0.054 1 88 12 ILE B CA 1
ATOM 794 C C . ILE B 1 12 ? -12.219 -10.062 0.627 1 88 12 ILE B C 1
ATOM 796 O O . ILE B 1 12 ? -13.086 -9.5 -0.036 1 88 12 ILE B O 1
ATOM 800 N N . GLU B 1 13 ? -12.156 -10.195 1.936 1 81.62 13 GLU B N 1
ATOM 801 C CA . GLU B 1 13 ? -13.312 -9.727 2.699 1 81.62 13 GLU B CA 1
ATOM 802 C C . GLU B 1 13 ? -13.07 -8.328 3.264 1 81.62 13 GLU B C 1
ATOM 804 O O . GLU B 1 13 ? -11.938 -7.988 3.617 1 81.62 13 GLU B O 1
ATOM 809 N N . ASN B 1 14 ? -14.188 -7.531 3.387 1 71.44 14 ASN B N 1
ATOM 810 C CA . ASN B 1 14 ? -14.289 -6.301 4.164 1 71.44 14 ASN B CA 1
ATOM 811 C C . ASN B 1 14 ? -13.375 -5.211 3.615 1 71.44 14 ASN B C 1
ATOM 813 O O . ASN B 1 14 ? -12.75 -4.469 4.379 1 71.44 14 ASN B O 1
ATOM 817 N N . GLU B 1 15 ? -13.234 -5.375 2.402 1 66.81 15 GLU B N 1
ATOM 818 C CA . GLU B 1 15 ? -12.477 -4.281 1.804 1 66.81 15 GLU B CA 1
ATOM 819 C C . GLU B 1 15 ? -13.289 -3.57 0.726 1 66.81 15 GLU B C 1
ATOM 821 O O . GLU B 1 15 ? -14.227 -4.141 0.173 1 66.81 15 GLU B O 1
ATOM 826 N N . ASP B 1 16 ? -12.992 -2.236 0.693 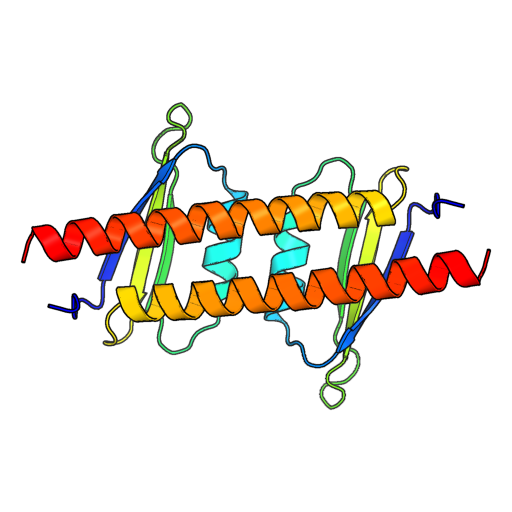1 76.56 16 ASP B N 1
ATOM 827 C CA . ASP B 1 16 ? -13.672 -1.48 -0.353 1 76.56 16 ASP B CA 1
ATOM 828 C C . ASP B 1 16 ? -12.789 -1.335 -1.59 1 76.56 16 ASP B C 1
ATOM 830 O O . ASP B 1 16 ? -11.828 -2.084 -1.763 1 76.56 16 ASP B O 1
ATOM 834 N N . HIS B 1 17 ? -13.227 -0.396 -2.408 1 86.94 17 HIS B N 1
ATOM 835 C CA . HIS B 1 17 ? -12.672 -0.189 -3.74 1 86.94 17 HIS B CA 1
ATOM 836 C C . HIS B 1 17 ? -11.234 0.324 -3.664 1 86.94 17 HIS B C 1
ATOM 838 O O . HIS B 1 17 ? -10.445 0.106 -4.582 1 86.94 17 HIS B O 1
ATOM 844 N N . THR B 1 18 ? -10.836 0.765 -2.475 1 88.56 18 THR B N 1
ATOM 845 C CA . THR B 1 18 ? -9.508 1.346 -2.34 1 88.56 18 THR B CA 1
ATOM 846 C C . THR B 1 18 ? -8.43 0.272 -2.477 1 88.56 18 THR B C 1
ATOM 848 O O . THR B 1 18 ? -7.457 0.448 -3.215 1 88.56 18 THR B O 1
ATOM 851 N N . LEU B 1 19 ? -8.609 -0.884 -1.798 1 91.62 19 LEU B N 1
ATOM 852 C CA . LEU B 1 19 ? -7.668 -1.995 -1.887 1 91.62 19 LEU B CA 1
ATOM 853 C C . LEU B 1 19 ? -7.547 -2.492 -3.324 1 91.62 19 LEU B C 1
ATOM 855 O O . LEU B 1 19 ? -6.441 -2.707 -3.82 1 91.62 19 LEU B O 1
ATOM 859 N N . GLY B 1 20 ? -8.664 -2.715 -3.986 1 92.5 20 GLY B N 1
ATOM 860 C CA . GLY B 1 20 ? -8.664 -3.146 -5.375 1 92.5 20 GLY B CA 1
ATOM 861 C C . GLY B 1 20 ? -7.898 -2.211 -6.289 1 92.5 20 GLY B C 1
ATOM 862 O O . GLY B 1 20 ? -7.121 -2.662 -7.137 1 92.5 20 GLY B O 1
ATOM 863 N N . ASN B 1 21 ? -8.117 -0.879 -6.074 1 93.25 21 ASN B N 1
ATOM 864 C CA . ASN B 1 21 ? -7.465 0.137 -6.895 1 93.25 21 ASN B CA 1
ATOM 865 C C . ASN B 1 21 ? -5.953 0.144 -6.68 1 93.25 21 ASN B C 1
ATOM 867 O O . ASN B 1 21 ? -5.188 0.313 -7.629 1 93.25 21 ASN B O 1
ATOM 871 N N . VAL B 1 22 ? -5.504 0.021 -5.457 1 94.88 22 VAL B N 1
ATOM 872 C CA . VAL B 1 22 ? -4.078 -0.021 -5.145 1 94.88 22 VAL B CA 1
ATOM 873 C C . VAL B 1 22 ? -3.426 -1.196 -5.871 1 94.88 22 VAL B C 1
ATOM 875 O O . VAL B 1 22 ? -2.398 -1.033 -6.535 1 94.88 22 VAL B O 1
ATOM 878 N N . LEU B 1 23 ? -4.008 -2.342 -5.766 1 94.5 23 LEU B N 1
ATOM 879 C CA . LEU B 1 23 ? -3.475 -3.537 -6.41 1 94.5 23 LEU B CA 1
ATOM 880 C C . LEU B 1 23 ? -3.445 -3.371 -7.926 1 94.5 23 LEU B C 1
ATOM 882 O O . LEU B 1 23 ? -2.465 -3.742 -8.578 1 94.5 23 LEU B O 1
ATOM 886 N N . ARG B 1 24 ? -4.527 -2.906 -8.422 1 94.5 24 ARG B N 1
ATOM 887 C CA . ARG B 1 24 ? -4.586 -2.684 -9.859 1 94.5 24 ARG B CA 1
ATOM 888 C C . ARG B 1 24 ? -3.451 -1.771 -10.32 1 94.5 24 ARG B C 1
ATOM 890 O O . ARG B 1 24 ? -2.822 -2.025 -11.352 1 94.5 24 ARG B O 1
ATOM 897 N N . THR B 1 25 ? -3.123 -0.719 -9.633 1 94.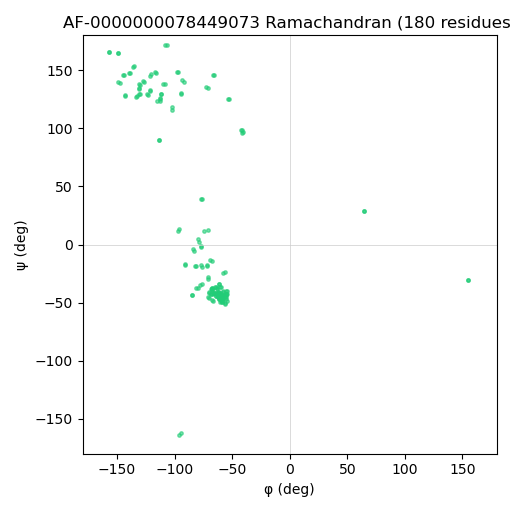56 25 THR B N 1
ATOM 898 C CA . THR B 1 25 ? -2.051 0.222 -9.938 1 94.56 25 THR B CA 1
ATOM 899 C C . THR B 1 25 ? -0.707 -0.497 -10.008 1 94.56 25 THR B C 1
ATOM 901 O O . THR B 1 25 ? 0.109 -0.207 -10.891 1 94.56 25 THR B O 1
ATOM 904 N N . LEU B 1 26 ? -0.467 -1.416 -9.141 1 95.38 26 LEU B N 1
ATOM 905 C CA . LEU B 1 26 ? 0.788 -2.16 -9.109 1 95.38 26 LEU B CA 1
ATOM 906 C C . LEU B 1 26 ? 0.889 -3.104 -10.305 1 95.38 26 LEU B C 1
ATOM 908 O O . LEU B 1 26 ? 1.949 -3.215 -10.922 1 95.38 26 LEU B O 1
ATOM 912 N N . LEU B 1 27 ? -0.198 -3.754 -10.617 1 96.69 27 LEU B N 1
ATOM 913 C CA . LEU B 1 27 ? -0.189 -4.855 -11.578 1 96.69 27 LEU B CA 1
ATOM 914 C C . LEU B 1 27 ? -0.186 -4.336 -13.008 1 96.69 27 LEU B C 1
ATOM 916 O O . LEU B 1 27 ? 0.488 -4.895 -13.875 1 96.69 27 LEU B O 1
ATOM 920 N N . VAL B 1 28 ? -0.881 -3.281 -13.266 1 94.56 28 VAL B N 1
ATOM 921 C CA . VAL B 1 28 ? -1.059 -2.785 -14.625 1 94.56 28 VAL B CA 1
ATOM 922 C C . VAL B 1 28 ? 0.249 -2.18 -15.125 1 94.56 28 VAL B C 1
ATOM 924 O O . VAL B 1 28 ? 0.437 -2.012 -16.328 1 94.56 28 VAL B O 1
ATOM 927 N N . GLU B 1 29 ? 1.136 -1.868 -14.289 1 90.94 29 GLU B N 1
ATOM 928 C CA . GLU B 1 29 ? 2.426 -1.299 -14.672 1 90.94 29 GLU B CA 1
ATOM 929 C C . GLU B 1 29 ? 3.418 -2.391 -15.055 1 90.94 29 GLU B C 1
ATOM 931 O O . GLU B 1 29 ? 4.516 -2.098 -15.539 1 90.94 29 GLU B O 1
ATOM 936 N N . ARG B 1 30 ? 3.092 -3.594 -14.938 1 95.12 30 ARG B N 1
ATOM 937 C CA . ARG B 1 30 ? 3.998 -4.707 -15.195 1 95.12 30 ARG B CA 1
ATOM 938 C C . ARG B 1 30 ? 3.859 -5.195 -16.641 1 95.12 30 ARG B C 1
ATOM 940 O O . ARG B 1 30 ? 2.748 -5.277 -17.172 1 95.12 30 ARG B O 1
ATOM 947 N N . ASP B 1 31 ? 4.969 -5.523 -17.188 1 96.38 31 ASP B N 1
ATOM 948 C CA . ASP B 1 31 ? 4.992 -6.02 -18.562 1 96.38 31 ASP B CA 1
ATOM 949 C C . ASP B 1 31 ? 4.543 -7.477 -18.641 1 96.38 31 ASP B C 1
ATOM 951 O O . ASP B 1 31 ? 4.172 -7.969 -19.703 1 96.38 31 ASP B O 1
ATOM 955 N N . ASP B 1 32 ? 4.543 -8.195 -17.562 1 97.38 32 ASP B N 1
ATOM 956 C CA . ASP B 1 32 ? 4.203 -9.617 -17.562 1 97.38 32 ASP B CA 1
ATOM 957 C C . ASP B 1 32 ? 2.742 -9.828 -17.172 1 97.38 32 ASP B C 1
ATOM 959 O O . ASP B 1 32 ? 2.314 -10.961 -16.938 1 97.38 32 ASP B O 1
ATOM 963 N N . VAL B 1 33 ? 1.978 -8.758 -17.141 1 98.12 33 VAL B N 1
ATOM 964 C CA . VAL B 1 33 ? 0.561 -8.836 -16.797 1 98.12 33 VAL B CA 1
ATOM 965 C C . VAL B 1 33 ? -0.286 -8.492 -18.016 1 98.12 33 VAL B C 1
ATOM 967 O O . VAL B 1 33 ? -0.069 -7.461 -18.656 1 98.12 33 VAL B O 1
ATOM 970 N N . VAL B 1 34 ? -1.197 -9.406 -18.422 1 98 34 VAL B N 1
ATOM 971 C CA . VAL B 1 34 ? -2.131 -9.203 -19.516 1 98 34 VAL B CA 1
ATOM 972 C C . VAL B 1 34 ? -3.369 -8.461 -19.016 1 98 34 VAL B C 1
ATOM 974 O O . VAL B 1 34 ? -3.844 -7.523 -19.672 1 98 34 VAL B O 1
ATOM 977 N N . PHE B 1 35 ? -3.855 -8.859 -17.875 1 97.69 35 PHE B N 1
ATOM 978 C CA . PHE B 1 35 ? -5.066 -8.297 -17.297 1 97.69 35 PHE B CA 1
ATOM 979 C C . PHE B 1 35 ? -5 -8.344 -15.773 1 97.69 35 PHE B C 1
ATOM 981 O O . PHE B 1 35 ? -4.516 -9.32 -15.195 1 97.69 35 PHE B O 1
ATOM 988 N N . ALA B 1 36 ? -5.473 -7.281 -15.133 1 97.38 36 ALA B N 1
ATOM 989 C CA . ALA B 1 36 ? -5.719 -7.211 -13.695 1 97.38 36 ALA B CA 1
ATOM 990 C C . ALA B 1 36 ? -6.965 -6.383 -13.391 1 97.38 36 ALA B C 1
ATOM 992 O O . ALA B 1 36 ? -7.105 -5.258 -13.883 1 97.38 36 ALA B O 1
ATOM 993 N N . GLY B 1 37 ? -7.859 -6.922 -12.609 1 94.81 37 GLY B N 1
ATOM 994 C CA . GLY B 1 37 ? -9.078 -6.219 -12.242 1 94.81 37 GLY B CA 1
ATOM 995 C C . GLY B 1 37 ? -9.703 -6.734 -10.953 1 94.81 37 GLY B C 1
ATOM 996 O O . GLY B 1 37 ? -9.195 -7.68 -10.352 1 94.81 37 GLY B O 1
ATOM 997 N N . TYR B 1 38 ? -10.617 -5.934 -10.469 1 93.25 38 TYR B N 1
ATOM 998 C CA . TYR B 1 38 ? -11.391 -6.336 -9.297 1 93.25 38 TYR B CA 1
ATOM 999 C C . TYR B 1 38 ? -12.867 -6.008 -9.484 1 93.25 38 TYR B C 1
ATOM 1001 O O . TYR B 1 38 ? -13.219 -5.156 -10.305 1 93.25 38 TYR B O 1
ATOM 1009 N N . SER B 1 39 ? -13.633 -6.785 -8.812 1 89.88 39 SER B N 1
ATOM 1010 C CA . SER B 1 39 ? -15.078 -6.578 -8.844 1 89.88 39 SER B CA 1
ATOM 1011 C C . SER B 1 39 ? -15.695 -6.762 -7.465 1 89.88 39 SER B C 1
ATOM 1013 O O . SER B 1 39 ? -15.141 -7.461 -6.617 1 89.88 39 SER B O 1
ATOM 1015 N N . VAL B 1 40 ? -16.781 -5.953 -7.254 1 84.94 40 VAL B N 1
ATOM 1016 C CA . VAL B 1 40 ? -17.625 -6.102 -6.074 1 84.94 40 VAL B CA 1
ATOM 1017 C C . VAL B 1 40 ? -19.016 -6.578 -6.492 1 84.94 40 VAL B C 1
ATOM 1019 O O . VAL B 1 40 ? -19.891 -5.77 -6.836 1 84.94 40 VAL B O 1
ATOM 1022 N N . PRO B 1 41 ? -19.125 -7.859 -6.531 1 78.81 41 PRO B N 1
ATOM 1023 C CA . PRO B 1 41 ? -20.344 -8.422 -7.117 1 78.81 41 PRO B CA 1
ATOM 1024 C C . PRO B 1 41 ? -21.609 -7.891 -6.465 1 78.81 41 PRO B C 1
ATOM 1026 O O . PRO B 1 41 ? -22.641 -7.773 -7.125 1 78.81 41 PRO B O 1
ATOM 1029 N N . HIS B 1 42 ? -21.594 -7.746 -5.148 1 77.69 42 HIS B N 1
ATOM 1030 C CA . HIS B 1 42 ? -22.812 -7.254 -4.516 1 77.69 42 HIS B CA 1
ATOM 1031 C C . HIS B 1 42 ? -22.5 -6.145 -3.518 1 77.69 42 HIS B C 1
ATOM 1033 O O . HIS B 1 42 ? -21.656 -6.309 -2.637 1 77.69 42 HIS B O 1
ATOM 1039 N N . PRO B 1 43 ? -23.219 -5.035 -3.732 1 67.69 43 PRO B N 1
ATOM 1040 C CA . PRO B 1 43 ? -23.016 -3.918 -2.811 1 67.69 43 PRO B CA 1
ATOM 1041 C C . PRO B 1 43 ? -23.25 -4.301 -1.352 1 67.69 43 PRO B C 1
ATOM 1043 O O . PRO B 1 43 ? -22.688 -3.682 -0.446 1 67.69 43 PRO B O 1
ATOM 1046 N N . MET B 1 44 ? -24.016 -5.309 -1.279 1 74.5 44 MET B N 1
ATOM 1047 C CA . MET B 1 44 ? -24.375 -5.688 0.085 1 74.5 44 MET B CA 1
ATOM 1048 C C . MET B 1 44 ? -23.391 -6.711 0.642 1 74.5 44 MET B C 1
ATOM 1050 O O . MET B 1 44 ? -23.422 -7.027 1.831 1 74.5 44 MET B O 1
ATOM 1054 N N . GLN B 1 45 ? -22.719 -7.238 -0.219 1 68.5 45 GLN B N 1
ATOM 1055 C CA . GLN B 1 45 ? -21.703 -8.195 0.229 1 68.5 45 GLN B CA 1
ATOM 1056 C C . GLN B 1 45 ? -20.312 -7.586 0.205 1 68.5 45 GLN B C 1
ATOM 1058 O O . GLN B 1 45 ? -19.797 -7.227 -0.859 1 68.5 45 GLN B O 1
ATOM 1063 N N . PRO B 1 46 ? -19.75 -7.539 1.371 1 74 46 PRO B N 1
ATOM 1064 C CA . PRO B 1 46 ? -18.438 -6.875 1.468 1 74 46 PRO B CA 1
ATOM 1065 C C . PRO B 1 46 ? -17.297 -7.75 0.953 1 74 46 PRO B C 1
ATOM 1067 O O . PRO B 1 46 ? -16.359 -8.031 1.693 1 74 46 PRO B O 1
ATOM 1070 N N . GLU B 1 47 ? -17.578 -8.484 -0.144 1 81.75 47 GLU B N 1
ATOM 1071 C CA . GLU B 1 47 ? -16.469 -9.258 -0.693 1 81.75 47 GLU B CA 1
ATOM 1072 C C . GLU B 1 47 ? -16 -8.695 -2.031 1 81.75 47 GLU B C 1
ATOM 1074 O O . GLU B 1 47 ? -16.828 -8.273 -2.852 1 81.75 47 GLU B O 1
ATOM 1079 N N . MET B 1 48 ? -14.703 -8.641 -2.213 1 89.44 48 MET B N 1
ATOM 1080 C CA . MET B 1 48 ? -14.078 -8.203 -3.459 1 89.44 48 MET B CA 1
ATOM 1081 C C . MET B 1 48 ? -13.352 -9.352 -4.141 1 89.44 48 MET B C 1
ATOM 1083 O O . MET B 1 48 ? -12.594 -10.078 -3.5 1 89.44 48 MET B O 1
ATOM 1087 N N . ASN B 1 49 ? -13.727 -9.57 -5.426 1 90.69 49 ASN B N 1
ATOM 1088 C CA . ASN B 1 49 ? -13.016 -10.562 -6.223 1 90.69 49 ASN B CA 1
ATOM 1089 C C . ASN B 1 49 ? -11.898 -9.93 -7.043 1 90.69 49 ASN B C 1
ATOM 1091 O O . ASN B 1 49 ? -12.102 -8.906 -7.695 1 90.69 49 ASN B O 1
ATOM 1095 N N . ILE B 1 50 ? -10.695 -10.586 -6.898 1 93.69 50 ILE B N 1
ATOM 1096 C CA . ILE B 1 50 ? -9.523 -10.109 -7.625 1 93.69 50 ILE B CA 1
ATOM 1097 C C . ILE B 1 50 ? -9.133 -11.133 -8.688 1 93.69 50 ILE B C 1
ATOM 1099 O O . ILE B 1 50 ? -9.062 -12.328 -8.414 1 93.69 50 ILE B O 1
ATOM 1103 N N . ARG B 1 51 ? -8.953 -10.617 -9.938 1 94.94 51 ARG B N 1
ATOM 1104 C CA . ARG B 1 51 ? -8.539 -11.453 -11.055 1 94.94 51 ARG B CA 1
ATOM 1105 C C . ARG B 1 51 ? -7.23 -10.953 -11.656 1 94.94 51 ARG B C 1
ATOM 1107 O O . ARG B 1 51 ? -7.07 -9.75 -11.891 1 94.94 51 ARG B O 1
ATOM 1114 N N . ILE B 1 52 ? -6.297 -11.875 -11.867 1 97 52 ILE B N 1
ATOM 1115 C CA . ILE B 1 52 ? -5.008 -11.57 -12.469 1 97 52 ILE B CA 1
ATOM 1116 C C . ILE B 1 52 ? -4.723 -12.555 -13.602 1 97 52 ILE B C 1
ATOM 1118 O O . ILE B 1 52 ? -4.895 -13.766 -13.438 1 97 52 ILE B O 1
ATOM 1122 N N . GLN B 1 53 ? -4.379 -12.023 -14.734 1 98.19 53 GLN B N 1
ATOM 1123 C CA . GLN B 1 53 ? -3.922 -12.812 -15.867 1 98.19 53 GLN B CA 1
ATOM 1124 C C . GLN B 1 53 ? -2.539 -12.367 -16.328 1 98.19 53 GLN B C 1
ATOM 1126 O O . GLN B 1 53 ? -2.295 -11.172 -16.516 1 98.19 53 GLN B O 1
ATOM 1131 N N . THR B 1 54 ? -1.604 -13.359 -16.453 1 98.06 54 THR B N 1
ATOM 1132 C CA . THR B 1 54 ? -0.237 -13.039 -16.859 1 98.06 54 THR B CA 1
ATOM 1133 C C . THR B 1 54 ? 0.033 -13.477 -18.281 1 98.06 54 THR B C 1
ATOM 1135 O O . THR B 1 54 ? -0.838 -14.062 -18.938 1 98.06 54 THR B O 1
ATOM 1138 N N . THR B 1 55 ? 1.229 -13.086 -18.875 1 98 55 THR B N 1
ATOM 1139 C CA . THR B 1 55 ? 1.656 -13.453 -20.219 1 98 55 THR B CA 1
ATOM 1140 C C . THR B 1 55 ? 2.172 -14.891 -20.234 1 98 55 THR B C 1
ATOM 1142 O O . THR B 1 55 ? 2.508 -15.414 -21.297 1 98 55 THR B O 1
ATOM 1145 N N . GLY B 1 56 ? 2.229 -15.594 -19.172 1 96.94 56 GLY B N 1
ATOM 1146 C CA . GLY B 1 56 ? 2.723 -16.969 -19.141 1 96.94 56 GLY B CA 1
ATOM 1147 C C . GLY B 1 56 ? 3.26 -17.359 -17.781 1 96.94 56 GLY B C 1
ATOM 1148 O O . GLY B 1 56 ? 3.143 -18.531 -17.375 1 96.94 56 GLY B O 1
ATOM 1149 N N . GLN B 1 57 ? 3.809 -16.422 -17.016 1 95.38 57 GLN B N 1
ATOM 1150 C CA . GLN B 1 57 ? 4.332 -16.672 -15.672 1 95.38 57 GLN B CA 1
ATOM 1151 C C . GLN B 1 57 ? 3.211 -17.062 -14.711 1 95.38 57 GLN B C 1
ATOM 1153 O O . GLN B 1 57 ? 2.082 -16.578 -14.844 1 95.38 57 GLN B O 1
ATOM 1158 N N . PRO B 1 58 ? 3.566 -17.953 -13.766 1 95.31 58 PRO B N 1
ATOM 1159 C CA . PRO B 1 58 ? 2.541 -18.266 -12.766 1 95.31 58 PRO B CA 1
ATOM 1160 C C . PRO B 1 58 ? 1.979 -17.016 -12.094 1 95.31 58 PRO B C 1
ATOM 1162 O O . PRO B 1 58 ? 2.738 -16.188 -11.562 1 95.31 58 PRO B O 1
ATOM 1165 N N . ALA B 1 59 ? 0.695 -16.859 -12.133 1 95.44 59 ALA B N 1
ATOM 1166 C CA . ALA B 1 59 ? 0.036 -15.656 -11.617 1 95.44 59 ALA B CA 1
ATOM 1167 C C . ALA B 1 59 ? 0.297 -15.484 -10.125 1 95.44 59 ALA B C 1
ATOM 1169 O O . ALA B 1 59 ? 0.406 -14.359 -9.633 1 95.44 59 ALA B O 1
ATOM 1170 N N . VAL B 1 60 ? 0.388 -16.562 -9.43 1 94.06 60 VAL B N 1
ATOM 1171 C CA . VAL B 1 60 ? 0.635 -16.531 -7.992 1 94.06 60 VAL B CA 1
ATOM 1172 C C . VAL B 1 60 ? 1.998 -15.898 -7.719 1 94.06 60 VAL B C 1
ATOM 1174 O O . VAL B 1 60 ? 2.162 -15.164 -6.746 1 94.06 60 VAL B O 1
ATOM 1177 N N . GLU B 1 61 ? 2.939 -16.172 -8.508 1 94.75 61 GLU B N 1
ATOM 1178 C CA 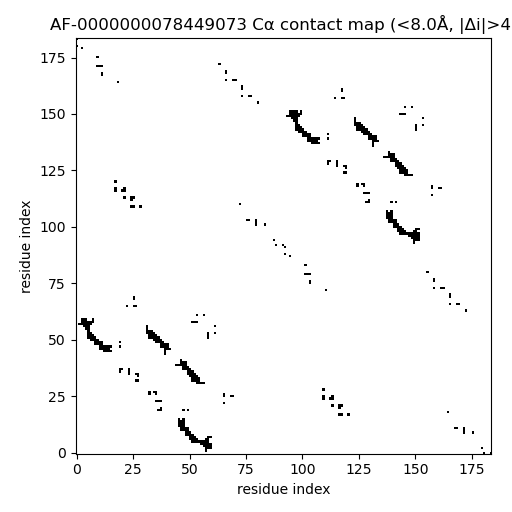. GLU B 1 61 ? 4.266 -15.578 -8.359 1 94.75 61 GLU B CA 1
ATOM 1179 C C . GLU B 1 61 ? 4.242 -14.086 -8.656 1 94.75 61 GLU B C 1
ATOM 1181 O O . GLU B 1 61 ? 4.883 -13.297 -7.961 1 94.75 61 GLU B O 1
ATOM 1186 N N . VAL B 1 62 ? 3.561 -13.742 -9.656 1 96.25 62 VAL B N 1
ATOM 1187 C CA . VAL B 1 62 ? 3.412 -12.336 -10.023 1 96.25 62 VAL B CA 1
ATOM 1188 C C . VAL B 1 62 ? 2.73 -11.578 -8.883 1 96.25 62 VAL B C 1
ATOM 1190 O O . VAL B 1 62 ? 3.137 -10.469 -8.539 1 96.25 62 VAL B O 1
ATOM 1193 N N . PHE B 1 63 ? 1.705 -12.227 -8.289 1 95.94 63 PHE B N 1
ATOM 1194 C CA . PHE B 1 63 ? 1.02 -11.633 -7.145 1 95.94 63 PHE B CA 1
ATOM 1195 C C . PHE B 1 63 ? 1.979 -11.461 -5.973 1 95.94 63 PHE B C 1
ATOM 1197 O O . PHE B 1 63 ? 2.025 -10.391 -5.359 1 95.94 63 PHE B O 1
ATOM 1204 N N . SER B 1 64 ? 2.732 -12.438 -5.73 1 95.94 64 SER B N 1
ATOM 1205 C CA . SER B 1 64 ? 3.701 -12.391 -4.641 1 95.94 64 SER B CA 1
ATOM 1206 C C . SER B 1 64 ? 4.715 -11.266 -4.844 1 95.94 64 SER B C 1
ATOM 1208 O O . SER B 1 64 ? 5.023 -10.523 -3.908 1 95.94 64 SER B O 1
ATOM 1210 N N . GLN B 1 65 ? 5.242 -11.133 -5.984 1 96.31 65 GLN B N 1
ATOM 1211 C CA . GLN B 1 65 ? 6.188 -10.07 -6.309 1 96.31 65 GLN B CA 1
ATOM 1212 C C . GLN B 1 65 ? 5.551 -8.695 -6.141 1 96.31 65 GLN B C 1
ATOM 1214 O O . GLN B 1 65 ? 6.184 -7.773 -5.621 1 96.31 65 GLN B O 1
ATOM 1219 N N . SER B 1 66 ? 4.312 -8.523 -6.598 1 96.31 66 SER B N 1
ATOM 1220 C CA . SER B 1 66 ? 3.596 -7.258 -6.484 1 96.31 66 SER B CA 1
ATOM 1221 C C . SER B 1 66 ? 3.342 -6.895 -5.023 1 96.31 66 SER B C 1
ATOM 1223 O O . SER B 1 66 ? 3.379 -5.719 -4.656 1 96.31 66 SER B O 1
ATOM 1225 N N . LEU B 1 67 ? 3.064 -7.875 -4.199 1 95.62 67 LEU B N 1
ATOM 1226 C CA . LEU B 1 67 ? 2.934 -7.645 -2.766 1 95.62 67 LEU B CA 1
ATOM 1227 C C . LEU B 1 67 ? 4.25 -7.148 -2.172 1 95.62 67 LEU B C 1
ATOM 1229 O O . LEU B 1 67 ? 4.254 -6.25 -1.329 1 95.62 67 LEU B O 1
ATOM 1233 N N . GLY B 1 68 ? 5.332 -7.75 -2.566 1 96.12 68 GLY B N 1
ATOM 1234 C CA . GLY B 1 68 ? 6.641 -7.262 -2.162 1 96.12 68 GLY B CA 1
ATOM 1235 C C . GLY B 1 68 ? 6.879 -5.812 -2.537 1 96.12 68 GLY B C 1
ATOM 1236 O O . GLY B 1 68 ? 7.398 -5.035 -1.733 1 96.12 68 GLY B O 1
ATOM 1237 N N . ASP B 1 69 ? 6.508 -5.477 -3.775 1 95.12 69 ASP B N 1
ATOM 1238 C CA . ASP B 1 69 ? 6.613 -4.094 -4.234 1 95.12 69 ASP B CA 1
ATOM 1239 C C . ASP B 1 69 ? 5.793 -3.16 -3.346 1 95.12 69 ASP B C 1
ATOM 1241 O O . ASP B 1 69 ? 6.242 -2.059 -3.016 1 95.12 69 ASP B O 1
ATOM 1245 N N . LEU B 1 70 ? 4.621 -3.564 -3.025 1 95.94 70 LEU B N 1
ATOM 1246 C CA . LEU B 1 70 ? 3.754 -2.76 -2.17 1 95.94 70 LEU B CA 1
ATOM 1247 C C . LEU B 1 70 ? 4.387 -2.547 -0.8 1 95.94 70 LEU B C 1
ATOM 1249 O O . LEU B 1 70 ? 4.332 -1.444 -0.25 1 95.94 70 LEU B O 1
ATOM 1253 N N . VAL B 1 71 ? 4.977 -3.547 -0.204 1 95.88 71 VAL B N 1
ATOM 1254 C CA . VAL B 1 71 ? 5.664 -3.445 1.079 1 95.88 71 VAL B CA 1
ATOM 1255 C C . VAL B 1 71 ? 6.809 -2.439 0.976 1 95.88 71 VAL B C 1
ATOM 1257 O O . VAL B 1 71 ? 7 -1.615 1.872 1 95.88 71 VAL B O 1
ATOM 1260 N N . GLU B 1 72 ? 7.547 -2.494 -0.045 1 94.94 72 GLU B N 1
ATOM 1261 C CA . GLU B 1 72 ? 8.641 -1.555 -0.255 1 94.94 72 GLU B CA 1
ATOM 1262 C C . GLU B 1 72 ? 8.133 -0.12 -0.356 1 94.94 72 GLU B C 1
ATOM 1264 O O . GLU B 1 72 ? 8.758 0.806 0.164 1 94.94 72 GLU B O 1
ATOM 1269 N N . ILE B 1 73 ? 7.09 0.036 -1.122 1 94.25 73 ILE B N 1
ATOM 1270 C CA . ILE B 1 73 ? 6.461 1.349 -1.224 1 94.25 73 ILE B CA 1
ATOM 1271 C C . ILE B 1 73 ? 6.066 1.84 0.167 1 94.25 73 ILE B C 1
ATOM 1273 O O . ILE B 1 73 ? 6.352 2.982 0.534 1 94.25 73 ILE B O 1
ATOM 1277 N N . CYS B 1 74 ? 5.406 1.056 0.897 1 94.12 74 CYS B N 1
ATOM 1278 C CA . CYS B 1 74 ? 4.992 1.393 2.254 1 94.12 74 CYS B CA 1
ATOM 1279 C C . CYS B 1 74 ? 6.191 1.797 3.105 1 94.12 74 CYS B C 1
ATOM 1281 O O . CYS B 1 74 ? 6.121 2.773 3.855 1 94.12 74 CYS B O 1
ATOM 1283 N N . ASP B 1 75 ? 7.27 1.025 3.066 1 94.56 75 ASP B N 1
ATOM 1284 C CA . ASP B 1 75 ? 8.484 1.332 3.82 1 94.56 75 ASP B CA 1
ATOM 1285 C C . ASP B 1 75 ? 9.047 2.693 3.42 1 94.56 75 ASP B C 1
ATOM 1287 O O . ASP B 1 75 ? 9.438 3.486 4.277 1 94.56 75 ASP B O 1
ATOM 1291 N N . THR B 1 76 ? 9.148 2.938 2.168 1 94.75 76 THR B N 1
ATOM 1292 C CA . THR B 1 76 ? 9.68 4.195 1.652 1 94.75 76 THR B CA 1
ATOM 1293 C C . THR B 1 76 ? 8.852 5.375 2.156 1 94.75 76 THR B C 1
ATOM 1295 O O . THR B 1 76 ? 9.406 6.383 2.602 1 94.75 76 THR B O 1
ATOM 1298 N N . LEU B 1 77 ? 7.492 5.277 2.066 1 94 77 LEU B N 1
ATOM 1299 C CA . LEU B 1 77 ? 6.602 6.336 2.529 1 94 77 LEU B CA 1
ATOM 1300 C C . LEU B 1 77 ? 6.734 6.539 4.035 1 94 77 LEU B C 1
ATOM 1302 O O . LEU B 1 77 ? 6.711 7.672 4.516 1 94 77 LEU B O 1
ATOM 1306 N N . THR B 1 78 ? 6.824 5.473 4.766 1 94.12 78 THR B N 1
ATOM 1307 C CA . THR B 1 78 ? 6.996 5.543 6.215 1 94.12 78 THR B CA 1
ATOM 1308 C C . THR B 1 78 ? 8.289 6.27 6.566 1 94.12 78 THR B C 1
ATOM 1310 O O . THR B 1 78 ? 8.305 7.125 7.457 1 94.12 78 THR B O 1
ATOM 1313 N N . ASP B 1 79 ? 9.32 5.973 5.871 1 93.94 79 ASP B N 1
ATOM 1314 C CA . ASP B 1 79 ? 10.609 6.637 6.086 1 93.94 79 ASP B CA 1
ATOM 1315 C C . ASP B 1 79 ? 10.516 8.125 5.758 1 93.94 79 ASP B C 1
ATOM 1317 O O . ASP B 1 79 ? 11.07 8.961 6.477 1 93.94 79 ASP B O 1
ATOM 1321 N N . ALA B 1 80 ? 9.883 8.461 4.668 1 88.38 80 ALA B N 1
ATOM 1322 C CA . ALA B 1 80 ? 9.688 9.852 4.27 1 88.38 80 ALA B CA 1
ATOM 1323 C C . ALA B 1 80 ? 8.898 10.625 5.32 1 88.38 80 ALA B C 1
ATOM 1325 O O . ALA B 1 80 ? 9.188 11.789 5.605 1 88.38 80 ALA B O 1
ATOM 1326 N N . PHE B 1 81 ? 7.984 9.977 5.91 1 91 81 PHE B N 1
ATOM 1327 C CA . PHE B 1 81 ? 7.18 10.578 6.965 1 91 81 PHE B CA 1
ATOM 1328 C C . PHE B 1 81 ? 8.023 10.867 8.195 1 91 81 PHE B C 1
ATOM 1330 O O . PHE B 1 81 ? 7.941 11.953 8.773 1 91 81 PHE B O 1
ATOM 1337 N N . LYS B 1 82 ? 8.711 9.961 8.547 1 92.25 82 LYS B N 1
ATOM 1338 C CA . LYS B 1 82 ? 9.586 10.133 9.711 1 92.25 82 LYS B CA 1
ATOM 1339 C C . LYS B 1 82 ? 10.555 11.289 9.5 1 92.25 82 LYS B C 1
ATOM 1341 O O . LYS B 1 82 ? 10.781 12.086 10.414 1 92.25 82 LYS B O 1
ATOM 1346 N N . LYS B 1 83 ? 11.086 11.352 8.367 1 88.38 83 LYS B N 1
ATOM 1347 C CA . LYS B 1 83 ? 12.008 12.43 8.039 1 88.38 83 LYS B CA 1
ATOM 1348 C C . LYS B 1 83 ? 11.312 13.789 8.102 1 88.38 83 LYS B C 1
ATOM 1350 O O . LYS B 1 83 ? 11.875 14.758 8.625 1 88.38 83 LYS B O 1
ATOM 1355 N N . ALA B 1 84 ? 10.141 13.859 7.547 1 81.19 84 ALA B N 1
ATOM 1356 C CA . ALA B 1 84 ? 9.359 15.094 7.555 1 81.19 84 ALA B CA 1
ATOM 1357 C C . ALA B 1 84 ? 9.039 15.523 8.984 1 81.19 84 ALA B C 1
ATOM 1359 O O . ALA B 1 84 ? 9.086 16.719 9.297 1 81.19 84 ALA B O 1
ATOM 1360 N N . MET B 1 85 ? 8.711 14.594 9.797 1 86.69 85 MET B N 1
ATOM 1361 C CA . MET B 1 85 ? 8.391 14.883 11.188 1 86.69 85 MET B CA 1
ATOM 1362 C C . MET B 1 85 ? 9.625 15.367 11.945 1 86.69 85 MET B C 1
ATOM 1364 O O . MET B 1 85 ? 9.539 16.281 12.773 1 86.69 85 MET B O 1
ATOM 1368 N N . ASP B 1 86 ? 10.68 14.789 11.633 1 87.12 86 ASP B N 1
ATOM 1369 C CA . ASP B 1 86 ? 11.93 15.18 12.273 1 87.12 86 ASP B CA 1
ATOM 1370 C C . ASP B 1 86 ? 12.312 16.609 11.891 1 87.12 86 ASP B C 1
ATOM 1372 O O . ASP B 1 86 ? 12.781 17.375 12.734 1 87.12 86 ASP B O 1
ATOM 1376 N N . GLU B 1 87 ? 12.125 16.906 10.664 1 80.56 87 GLU B N 1
ATOM 1377 C CA . GLU B 1 87 ? 12.453 18.25 10.172 1 80.56 87 GLU B CA 1
ATOM 1378 C C . GLU B 1 87 ? 11.508 19.297 10.758 1 80.56 87 GLU B C 1
ATOM 1380 O O . GLU B 1 87 ? 11.922 20.422 11.047 1 80.56 87 GLU B O 1
ATOM 1385 N N . ALA B 1 88 ? 10.312 19 10.898 1 78.12 88 ALA B N 1
ATOM 1386 C CA . ALA B 1 88 ? 9.32 19.906 11.469 1 78.12 88 ALA B CA 1
ATOM 1387 C C . ALA B 1 88 ? 9.594 20.141 12.953 1 78.12 88 ALA B C 1
ATOM 1389 O O . ALA B 1 88 ? 9.391 21.25 13.453 1 78.12 88 ALA B O 1
ATOM 1390 N N . MET B 1 89 ? 10 19.156 13.602 1 77.88 89 MET B N 1
ATOM 1391 C CA . MET B 1 89 ? 10.281 19.297 15.031 1 77.88 89 MET B CA 1
ATOM 1392 C C . MET B 1 89 ? 11.531 20.141 15.258 1 77.88 89 MET B C 1
ATOM 1394 O O . MET B 1 89 ? 11.672 20.797 16.297 1 77.88 89 MET B O 1
ATOM 1398 N N . LEU B 1 90 ? 12.383 20.109 14.344 1 74.75 90 LEU B N 1
ATOM 1399 C CA . LEU B 1 90 ? 13.625 20.859 14.469 1 74.75 90 LEU B CA 1
ATOM 1400 C C . LEU B 1 90 ? 13.383 22.344 14.172 1 74.75 90 LEU B C 1
ATOM 1402 O O . LEU B 1 90 ? 14.062 23.203 14.734 1 74.75 90 LEU B O 1
ATOM 1406 N N . THR B 1 91 ? 12.531 22.656 13.305 1 63.56 91 THR B N 1
ATOM 1407 C CA . THR B 1 91 ? 12.297 24.031 12.914 1 63.56 91 THR B CA 1
ATOM 1408 C C . THR B 1 91 ? 11.383 24.734 13.914 1 63.56 91 THR B C 1
ATOM 1410 O O . THR B 1 91 ? 11.305 25.953 13.945 1 63.56 91 THR B O 1
ATOM 1413 N N . ASP B 1 92 ? 10.688 24.047 14.688 1 54.91 92 ASP B N 1
ATOM 1414 C CA . ASP B 1 92 ? 9.969 24.688 15.781 1 54.91 92 ASP B CA 1
ATOM 1415 C C . ASP B 1 92 ? 10.883 24.891 16.984 1 54.91 92 ASP B C 1
ATOM 1417 O O . ASP B 1 92 ? 11.711 24.031 17.297 1 54.91 92 ASP B O 1
#

Foldseek 3Di:
DQQQAQKDKDKDFDDDVVVQVLLQVLQVPDPQWPDWGKDDPDPVGRMIMIMTGGNRGRRVVVSVVSVVVVVVVVVVVVVVVVVVVVVVVVVD/DQQQAQKDKDKDFQDDVVVQVLLQVLQVPDPFWPDWGKDDPDPVGRMIMIMTGGNRGRNVVVSVVSVVVVVVVVVVVVVVVVVVVVVVVVVD

Secondary structure (DSSP, 8-state):
-----SEEEEEEES--HHHHHHHHHHHHT-TTEEEEEEE-S-TTS-EEEEEEEESSS-HHHHHHHHHHHHHHHHHHHHHHHHHHHHHHHHH-/-----SEEEEEEES--HHHHHHHHHHHHT-TTEEEEEEE-S-TTS-EEEEEEEESSS-HHHHHHHHHHHHHHHHHHHHHHHHHHHHHHHHH-

InterPro domains:
  IPR008193 DNA-directed RNA polymerase Rpb11, 13-16kDa subunit, conserved site [PS01154] (12-43)
  IPR009025 DNA-directed RNA polymerase, RBP11-like dimerisation domain [PF13656] (8-79)
  IPR022905 DNA-directed RNA polymerase subunit Rpo11-like [MF_00261] (1-81)
  IPR033898 DNA-directed RNA polymerases I and III subunit AC19 [cd07029] (2-81)
  IPR036603 RNA polymerase, RBP11-like subunit [G3DSA:3.30.1360.10] (1-91)
  IPR036603 RNA polymerase, RBP11-like subunit [SSF55257] (3-87)

Solvent-accessible surface area (backbone atoms only — not comparable to full-atom values): 10100 Å² total; per-residue (Å²): 114,79,65,62,39,28,56,47,73,52,70,42,73,79,46,64,69,62,54,48,50,46,50,34,59,61,44,69,73,37,88,60,42,72,45,61,49,63,46,64,89,37,94,84,43,54,43,30,41,38,40,40,31,32,76,59,53,28,23,62,56,53,49,52,53,48,51,51,52,49,52,50,43,50,51,54,53,52,52,47,48,52,50,51,52,52,53,48,55,65,74,92,113,81,64,61,40,28,55,46,73,51,69,44,73,79,47,62,70,62,54,49,50,46,51,35,59,61,46,71,73,37,88,59,43,71,45,64,50,64,45,62,88,37,94,86,42,54,42,30,41,39,40,39,31,32,75,58,54,29,24,63,57,54,50,51,53,50,52,51,52,50,52,49,44,52,52,53,53,53,51,47,47,53,51,52,51,52,53,49,55,64,75,91

Organism: NCBI:txid1537102

Radius of gyration: 18.06 Å; Cα contacts (8 Å, |Δi|>4): 286; chains: 2; bounding box: 42×56×38 Å

Sequence (184 aa):
MSDSSPNITFSIENEDHTLGNVLRTLLVERDDVVFAGYSVPHPMQPEMNIRIQTTGQPAVEVFSQSLGDLVEICDTLTDAFKKAMDEAMLTDMSDSSPNITFSIENEDHTLGNVLRTLLVERDDVVFAGYSVPHPMQPEMNIRIQTTGQPAVEVFSQSLGDLVEICDTLTDAFKKAMDEAMLTD